Protein AF-A0A844FQU8-F1 (afdb_monomer)

Mean predicted aligned error: 9.98 Å

Sequence (273 aa):
MKGNEIGAVLDTGIMAGSSTLPIDKKWVKRDQYFNSGVILMDLKQIRQDGNLLTYFIDIYNKDYKSHVKYPMIDQDILNMIFKGKVCYLDSKWNKFTNYVREVEVKILPGIYHFAGDNFINYSHFTDLDKNYLELREEVPWESSIINSSFLKMLHMEDYRIDQLQRLVHHLAKNKKKIIFYGYGSPSLQNLIKIIKPHGKDYFIQYDSENIGNEYIGLPVKGFASLKHEEKGKFIVITVAEAIGELEKINLEAGKDYFVANCLATKDQGGYVL

Secondary structure (DSSP, 8-state):
-TT-SEEEEE-HHHHHT---HHHHTTSS-GGGPEEEEEEEE-HHHHHHH--HHHHHHHHIIIIITT-TT-S-HHHHHHHHHTTT-EEEPPGGGSEEHHHHHHH-SS--SS-EE--S--S--GGG--HHHHHHHHHHHHS------S-HHHHHHHHHHHHHHHHHHHHHHHHHHS--EEEEESS--HHHHHHHHHH---TT-EEE-S-GGGTTSEETTEEEE-GGGGGGSPTTSEEEEE-GGGHHHHHTTTPPBTTTEEEHHHHS-GGGT----

pLDDT: mean 87.13, std 10.37, range [48.62, 98.19]

Structure (mmCIF, N/CA/C/O backbone):
data_AF-A0A844FQU8-F1
#
_entry.id   AF-A0A844FQU8-F1
#
loop_
_atom_site.group_PDB
_atom_site.id
_atom_site.type_symbol
_atom_site.label_atom_id
_atom_site.label_alt_id
_atom_site.label_comp_id
_atom_site.label_asym_id
_atom_site.label_entity_id
_atom_site.label_seq_id
_atom_site.pdbx_PDB_ins_code
_atom_site.Cartn_x
_atom_site.Cartn_y
_atom_site.Cartn_z
_atom_site.occupancy
_atom_site.B_iso_or_equiv
_atom_site.auth_seq_id
_atom_site.auth_comp_id
_atom_site.auth_asym_id
_atom_site.auth_atom_id
_atom_site.pdbx_PDB_model_num
ATOM 1 N N . MET A 1 1 ? -24.053 0.433 23.443 1.00 66.12 1 MET A N 1
ATOM 2 C CA . MET A 1 1 ? -23.321 -0.814 23.143 1.00 66.12 1 MET A CA 1
ATOM 3 C C . MET A 1 1 ? -23.357 -1.708 24.383 1.00 66.12 1 MET A C 1
ATOM 5 O O . MET A 1 1 ? -22.385 -1.766 25.114 1.00 66.12 1 MET A O 1
ATOM 9 N N . LYS A 1 2 ? -24.503 -2.324 24.724 1.00 67.62 2 LYS A N 1
ATOM 10 C CA . LYS A 1 2 ? -24.614 -3.048 26.008 1.00 67.62 2 LYS A CA 1
ATOM 11 C C . LYS A 1 2 ? -23.695 -4.277 26.001 1.00 67.62 2 LYS A C 1
ATOM 13 O O . LYS A 1 2 ? -23.945 -5.196 25.232 1.00 67.62 2 LYS A O 1
ATOM 18 N N . GLY A 1 3 ? -22.673 -4.270 26.856 1.00 80.38 3 GLY A N 1
ATOM 19 C CA . GLY A 1 3 ? -21.735 -5.381 27.044 1.00 80.38 3 GLY A CA 1
ATOM 20 C C . GLY A 1 3 ? -20.476 -5.346 26.169 1.00 80.38 3 GLY A C 1
ATOM 21 O O . GLY A 1 3 ? -19.613 -6.189 26.376 1.00 80.38 3 GLY A O 1
ATOM 22 N N . ASN A 1 4 ? -20.349 -4.384 25.248 1.00 92.31 4 ASN A N 1
ATOM 23 C CA . ASN A 1 4 ? -19.171 -4.216 24.391 1.00 92.31 4 ASN A CA 1
ATOM 24 C C . ASN A 1 4 ? -18.419 -2.939 24.772 1.00 92.31 4 ASN A C 1
ATOM 26 O O . ASN A 1 4 ? -19.043 -1.901 24.984 1.00 92.31 4 ASN A O 1
ATOM 30 N N . GLU A 1 5 ? -17.090 -3.007 24.783 1.00 95.62 5 GLU A N 1
ATOM 31 C CA . GLU A 1 5 ? -16.217 -1.880 25.135 1.00 95.62 5 GLU A CA 1
ATOM 32 C C . GLU A 1 5 ? -15.991 -0.923 23.965 1.00 95.62 5 GLU A C 1
ATOM 34 O O . GLU A 1 5 ? -15.790 0.275 24.172 1.00 95.62 5 GLU A O 1
ATOM 39 N N . ILE A 1 6 ? -16.059 -1.435 22.734 1.00 97.81 6 ILE A N 1
ATOM 40 C CA . ILE A 1 6 ? -15.904 -0.629 21.526 1.00 97.81 6 ILE A CA 1
ATOM 41 C C . ILE A 1 6 ? -16.959 -0.965 20.472 1.00 97.81 6 ILE A C 1
ATOM 43 O O . ILE A 1 6 ? -17.489 -2.075 20.421 1.00 97.81 6 ILE A O 1
ATOM 47 N N . GLY A 1 7 ? -17.239 -0.002 19.599 1.00 98.12 7 GLY A N 1
ATOM 48 C CA . GLY A 1 7 ? -17.900 -0.194 18.319 1.00 98.12 7 GLY A CA 1
ATOM 49 C C . GLY A 1 7 ? -16.923 0.090 17.184 1.00 98.12 7 GLY A C 1
ATOM 50 O O . GLY A 1 7 ? -16.306 1.151 17.169 1.00 98.12 7 GLY A O 1
ATOM 51 N N . ALA A 1 8 ? -16.776 -0.843 16.250 1.00 98.19 8 ALA A N 1
ATOM 52 C CA . ALA A 1 8 ? -15.856 -0.715 15.122 1.00 98.19 8 ALA A CA 1
ATOM 53 C C . ALA A 1 8 ? -16.388 -1.470 13.897 1.00 98.19 8 ALA A C 1
ATOM 55 O O . ALA A 1 8 ? -17.279 -2.310 14.011 1.00 98.19 8 ALA A O 1
ATOM 56 N N . VAL A 1 9 ? -15.857 -1.169 12.718 1.00 98.00 9 VAL A N 1
ATOM 57 C CA . VAL A 1 9 ? -16.226 -1.836 11.458 1.00 98.00 9 VAL A CA 1
ATOM 58 C C . VAL A 1 9 ? -15.219 -2.946 11.157 1.00 98.00 9 VAL A C 1
ATOM 60 O O . VAL A 1 9 ? -14.032 -2.783 11.429 1.00 98.00 9 VAL A O 1
ATOM 63 N N . LEU A 1 10 ? -15.676 -4.069 10.595 1.00 97.44 10 LEU A N 1
ATOM 64 C CA . LEU A 1 10 ? -14.789 -5.140 10.122 1.00 97.44 10 LEU A CA 1
ATOM 65 C C . LEU A 1 10 ? -13.807 -4.618 9.066 1.00 97.44 10 LEU A C 1
ATOM 67 O O . LEU A 1 10 ? -14.196 -3.881 8.163 1.00 97.44 10 LEU A O 1
ATOM 71 N N . ASP A 1 11 ? -12.544 -5.028 9.148 1.00 95.69 11 ASP A N 1
ATOM 72 C CA . ASP A 1 11 ? -11.540 -4.624 8.165 1.00 95.69 11 ASP A CA 1
ATOM 73 C C . ASP A 1 11 ? -11.714 -5.431 6.870 1.00 95.69 11 ASP A C 1
ATOM 75 O O . ASP A 1 11 ? -11.435 -6.632 6.818 1.00 95.69 11 ASP A O 1
ATOM 79 N N . THR A 1 12 ? -12.200 -4.786 5.808 1.00 91.25 12 THR A N 1
ATOM 80 C CA . THR A 1 12 ? -12.489 -5.464 4.535 1.00 91.25 12 THR A CA 1
ATOM 81 C C . THR A 1 12 ? -11.234 -5.970 3.828 1.00 91.25 12 THR A C 1
ATOM 83 O O . THR A 1 12 ? -11.309 -6.997 3.154 1.00 91.25 12 THR A O 1
ATOM 86 N N . GLY A 1 13 ? -10.076 -5.328 4.015 1.00 89.69 13 GLY A N 1
ATOM 87 C CA . GLY A 1 13 ? -8.802 -5.789 3.461 1.00 89.69 13 GLY A CA 1
ATOM 88 C C . GLY A 1 13 ? -8.340 -7.086 4.126 1.00 89.69 13 GLY A C 1
ATOM 89 O O . GLY A 1 13 ? -7.988 -8.058 3.447 1.00 89.69 13 GLY A O 1
ATOM 90 N N . ILE A 1 14 ? -8.422 -7.138 5.459 1.00 93.81 14 ILE A N 1
ATOM 91 C CA . ILE A 1 14 ? -8.187 -8.368 6.221 1.00 93.81 14 ILE A CA 1
ATOM 92 C C . ILE A 1 14 ? -9.228 -9.431 5.878 1.00 93.81 14 ILE A C 1
ATOM 94 O O . ILE A 1 14 ? -8.850 -10.584 5.728 1.00 93.81 14 ILE A O 1
ATOM 98 N N . MET A 1 15 ? -10.507 -9.103 5.676 1.00 92.62 15 MET A N 1
ATOM 99 C CA . MET A 1 15 ? -11.484 -10.095 5.203 1.00 92.62 15 MET A CA 1
ATOM 100 C C . MET A 1 15 ? -11.109 -10.660 3.823 1.00 92.62 15 MET A C 1
ATOM 102 O O . MET A 1 15 ? -11.127 -11.879 3.643 1.00 92.62 15 MET A O 1
ATOM 106 N N . ALA A 1 16 ? -10.693 -9.806 2.884 1.00 89.94 16 ALA A N 1
ATOM 107 C CA . ALA A 1 16 ? -10.464 -10.164 1.484 1.00 89.94 16 ALA A CA 1
ATOM 108 C C . ALA A 1 16 ? -9.194 -10.986 1.219 1.00 89.94 16 ALA A C 1
ATOM 110 O O . ALA A 1 16 ? -9.156 -11.772 0.278 1.00 89.94 16 ALA A O 1
ATOM 111 N N . GLY A 1 17 ? -8.132 -10.833 2.009 1.00 91.06 17 GLY A N 1
ATOM 112 C CA . GLY A 1 17 ? -6.882 -11.537 1.681 1.00 91.06 17 GLY A CA 1
ATOM 113 C C . GLY A 1 17 ? -5.689 -11.191 2.551 1.00 91.06 17 GLY A C 1
ATOM 114 O O . GLY A 1 17 ? -4.829 -12.045 2.757 1.00 91.06 17 GLY A O 1
ATOM 115 N N . SER A 1 18 ? -5.675 -10.003 3.144 1.00 90.19 18 SER A N 1
ATOM 116 C CA . SER A 1 18 ? -4.467 -9.440 3.739 1.00 90.19 18 SER A CA 1
ATOM 117 C C . SER A 1 18 ? -3.999 -10.169 5.003 1.00 90.19 18 SER A C 1
ATOM 119 O O . SER A 1 18 ? -4.779 -10.480 5.906 1.00 90.19 18 SER A O 1
ATOM 121 N N . SER A 1 19 ? -2.703 -10.468 5.064 1.00 90.75 19 SER A N 1
ATOM 122 C CA . SER A 1 19 ? -2.058 -11.080 6.228 1.00 90.75 19 SER A CA 1
ATOM 123 C C . SER A 1 19 ? -1.700 -10.029 7.270 1.00 90.75 19 SER A C 1
ATOM 125 O O . SER A 1 19 ? -1.217 -8.948 6.934 1.00 90.75 19 SER A O 1
ATOM 127 N N . THR A 1 20 ? -1.851 -10.388 8.537 1.00 94.44 20 THR A N 1
ATOM 128 C CA . THR A 1 20 ? -1.311 -9.636 9.668 1.00 94.44 20 THR A CA 1
ATOM 129 C C . THR A 1 20 ? -1.007 -10.604 10.811 1.00 94.44 20 THR A C 1
ATOM 131 O O . THR A 1 20 ? -1.561 -11.706 10.846 1.00 94.44 20 THR A O 1
ATOM 134 N N . LEU A 1 21 ? -0.136 -10.232 11.748 1.00 94.62 21 LEU A N 1
ATOM 135 C CA . LEU A 1 21 ? 0.368 -11.147 12.773 1.00 94.62 21 LEU A CA 1
ATOM 136 C C . LEU A 1 21 ? -0.746 -11.838 13.585 1.00 94.62 21 LEU A C 1
ATOM 138 O O . LEU A 1 21 ? -0.652 -13.059 13.732 1.00 94.62 21 LEU A O 1
ATOM 142 N N . PRO A 1 22 ? -1.825 -11.175 14.059 1.00 95.12 22 PRO A N 1
ATOM 143 C CA . PRO A 1 22 ? -2.846 -11.844 14.861 1.00 95.12 22 PRO A CA 1
ATOM 144 C C . PRO A 1 22 ? -3.663 -12.849 14.044 1.00 95.12 22 PRO A C 1
ATOM 146 O O . PRO A 1 22 ? -4.169 -13.819 14.609 1.00 95.12 22 PRO A O 1
ATOM 149 N N . ILE A 1 23 ? -3.761 -12.653 12.725 1.00 96.06 23 ILE A N 1
ATOM 150 C CA . ILE A 1 23 ? -4.401 -13.593 11.797 1.00 96.06 23 ILE A CA 1
ATOM 151 C C . ILE A 1 23 ? -3.463 -14.766 11.501 1.00 96.06 23 ILE A C 1
ATOM 153 O O . ILE A 1 23 ? -3.862 -15.921 11.650 1.00 96.06 23 ILE A O 1
ATOM 157 N N . ASP A 1 24 ? -2.202 -14.486 11.167 1.00 94.62 24 ASP A N 1
ATOM 158 C CA . ASP A 1 24 ? -1.190 -15.499 10.844 1.00 94.62 24 ASP A CA 1
ATOM 159 C C . ASP A 1 24 ? -0.934 -16.437 12.037 1.00 94.62 24 ASP A C 1
ATOM 161 O O . ASP A 1 24 ? -0.778 -17.650 11.879 1.00 94.62 24 ASP A O 1
ATOM 165 N N . LYS A 1 25 ? -0.934 -15.883 13.256 1.00 94.69 25 LYS A N 1
ATOM 166 C CA . LYS A 1 25 ? -0.805 -16.628 14.519 1.00 94.69 25 LYS A CA 1
ATOM 167 C C . LYS A 1 25 ? -2.124 -17.215 15.024 1.00 94.69 25 LYS A C 1
ATOM 169 O O . LYS A 1 25 ? -2.118 -17.927 16.027 1.00 94.69 25 LYS A O 1
ATOM 174 N N . LYS A 1 26 ? -3.243 -16.951 14.340 1.00 95.56 26 LYS A N 1
ATOM 175 C CA . LYS A 1 26 ? -4.600 -17.393 14.709 1.00 95.56 26 LYS A CA 1
ATOM 176 C C . LYS A 1 26 ? -5.048 -16.925 16.102 1.00 95.56 26 LYS A C 1
ATOM 178 O O . LYS A 1 26 ? -5.871 -17.573 16.749 1.00 95.56 26 LYS A O 1
ATOM 183 N N . TRP A 1 27 ? -4.521 -15.799 16.576 1.00 95.25 27 TRP A N 1
ATOM 184 C CA . TRP A 1 27 ? -4.941 -15.166 17.828 1.00 95.25 27 TRP A CA 1
ATOM 185 C C . TRP A 1 27 ? -6.300 -14.486 17.688 1.00 95.25 27 TRP A C 1
ATOM 187 O O . TRP A 1 27 ? -7.100 -14.504 18.626 1.00 95.25 27 TRP A O 1
ATOM 197 N N . VAL A 1 28 ? -6.590 -13.951 16.503 1.00 96.62 28 VAL A N 1
ATOM 198 C CA . VAL A 1 28 ? -7.863 -13.325 16.137 1.00 96.62 28 VAL A CA 1
ATOM 199 C C . VAL A 1 28 ? -8.387 -14.007 14.873 1.00 96.62 28 VAL A C 1
ATOM 201 O O . VAL A 1 28 ? -7.606 -14.439 14.023 1.00 96.62 28 VAL A O 1
ATOM 204 N N . LYS A 1 29 ? -9.710 -14.163 14.759 1.00 96.69 29 LYS A N 1
ATOM 205 C CA . LYS A 1 29 ? -10.318 -14.680 13.531 1.00 96.69 29 LYS A CA 1
ATOM 206 C C . LYS A 1 29 ? -10.499 -13.552 12.527 1.00 96.69 29 LYS A C 1
ATOM 208 O O . LYS A 1 29 ? -10.773 -12.415 12.891 1.00 96.69 29 LYS A O 1
ATOM 213 N N . ARG A 1 30 ? -10.383 -13.888 11.250 1.00 96.31 30 ARG A N 1
ATOM 214 C CA . ARG A 1 30 ? -10.436 -12.922 10.154 1.00 96.31 30 ARG A CA 1
ATOM 215 C C . ARG A 1 30 ? -11.787 -12.210 10.030 1.00 96.31 30 ARG A C 1
ATOM 217 O O . ARG A 1 30 ? -11.821 -11.020 9.761 1.00 96.31 30 ARG A O 1
ATOM 224 N N . ASP A 1 31 ? -12.874 -12.919 10.307 1.00 96.12 31 ASP A N 1
ATOM 225 C CA . ASP A 1 31 ? -14.249 -12.406 10.381 1.00 96.12 31 ASP A CA 1
ATOM 226 C C . ASP A 1 31 ? -14.558 -11.647 11.688 1.00 96.12 31 ASP A C 1
ATOM 228 O O . ASP A 1 31 ? -15.696 -11.256 11.932 1.00 96.12 31 ASP A O 1
ATOM 232 N N . GLN A 1 32 ? -13.551 -11.453 12.543 1.00 97.00 32 GLN A N 1
ATOM 233 C CA . GLN A 1 32 ? -13.640 -10.721 13.808 1.00 97.00 32 GLN A CA 1
ATOM 234 C C . GLN A 1 32 ? -12.594 -9.605 13.913 1.00 97.00 32 GLN A C 1
ATOM 236 O O . GLN A 1 32 ? -12.458 -8.984 14.964 1.00 97.00 32 GLN A O 1
ATOM 241 N N . TYR A 1 33 ? -11.820 -9.380 12.853 1.00 97.88 33 TYR A N 1
ATOM 242 C CA . TYR A 1 33 ? -10.776 -8.372 12.850 1.00 97.88 33 TYR A CA 1
ATOM 243 C C . TYR A 1 33 ? -11.359 -7.040 12.362 1.00 97.88 33 TYR A C 1
ATOM 245 O O . TYR A 1 33 ? -11.882 -6.953 11.249 1.00 97.88 33 TYR A O 1
ATOM 253 N N . PHE A 1 34 ? -11.294 -6.005 13.196 1.00 97.94 34 PHE A N 1
ATOM 254 C CA . PHE A 1 34 ? -11.841 -4.680 12.911 1.00 97.94 34 PHE A CA 1
ATOM 255 C C . PHE A 1 34 ? -10.768 -3.693 12.440 1.00 97.94 34 PHE A C 1
ATOM 257 O O . PHE A 1 34 ? -9.598 -3.798 12.814 1.00 97.94 34 PHE A O 1
ATOM 264 N N . ASN A 1 35 ? -11.190 -2.701 11.657 1.00 97.19 35 ASN A N 1
ATOM 265 C CA . ASN A 1 35 ? -10.352 -1.575 11.266 1.00 97.19 35 ASN A CA 1
ATOM 266 C C . ASN A 1 35 ? -10.338 -0.503 12.368 1.00 97.19 35 ASN A C 1
ATOM 268 O O . ASN A 1 35 ? -11.402 -0.085 12.834 1.00 97.19 35 ASN A O 1
ATOM 272 N N . SER A 1 36 ? -9.158 -0.022 12.763 1.00 96.56 36 SER A N 1
ATOM 273 C CA . SER A 1 36 ? -8.999 0.948 13.859 1.00 96.56 36 SER A CA 1
ATOM 274 C C . SER A 1 36 ? -9.170 2.415 13.450 1.00 96.56 36 SER A C 1
ATOM 276 O O . SER A 1 36 ? -9.117 3.284 14.317 1.00 96.56 36 SER A O 1
ATOM 278 N N . GLY A 1 37 ? -9.414 2.718 12.170 1.00 95.44 37 GLY A N 1
ATOM 279 C CA . GLY A 1 37 ? -9.567 4.094 11.679 1.00 95.44 37 GLY A CA 1
ATOM 280 C C . GLY A 1 37 ? -10.767 4.843 12.261 1.00 95.44 37 GLY A C 1
ATOM 281 O O . GLY A 1 37 ? -10.731 6.064 12.398 1.00 95.44 37 GLY A O 1
ATOM 282 N N . VAL A 1 38 ? -11.822 4.116 12.644 1.00 97.75 38 VAL A N 1
ATOM 283 C CA . VAL A 1 38 ? -13.000 4.665 13.327 1.00 97.75 38 VAL A CA 1
ATOM 284 C C . VAL A 1 38 ? -13.409 3.718 14.448 1.00 97.75 38 VAL A C 1
ATOM 286 O O . VAL A 1 38 ? -13.831 2.589 14.196 1.00 97.75 38 VAL A O 1
ATOM 289 N N . ILE A 1 39 ? -13.313 4.195 15.690 1.00 97.88 39 ILE A N 1
ATOM 290 C CA . ILE A 1 39 ? -13.678 3.437 16.889 1.00 97.88 39 ILE A CA 1
ATOM 291 C C . ILE A 1 39 ? -14.587 4.295 17.766 1.00 97.88 39 ILE A C 1
ATOM 293 O O . ILE A 1 39 ? -14.217 5.386 18.198 1.00 97.88 39 ILE A O 1
ATOM 297 N N . LEU A 1 40 ? -15.768 3.773 18.084 1.00 97.56 40 LEU A N 1
ATOM 298 C CA . LEU A 1 40 ? -16.640 4.318 19.115 1.00 97.56 40 LEU A CA 1
ATOM 299 C C . LEU A 1 40 ? -16.298 3.653 20.452 1.00 97.56 40 LEU A C 1
ATOM 301 O O . LEU A 1 40 ? -16.470 2.449 20.593 1.00 97.56 40 LEU A O 1
ATOM 305 N N . MET A 1 41 ? -15.824 4.413 21.436 1.00 97.06 41 MET A N 1
ATOM 306 C CA . MET A 1 41 ? -15.308 3.847 22.689 1.00 97.06 41 MET A CA 1
ATOM 307 C C . MET A 1 41 ? -16.262 4.062 23.868 1.00 97.06 41 MET A C 1
ATOM 309 O O . MET A 1 41 ? -16.613 5.200 24.186 1.00 97.06 41 MET A O 1
ATOM 313 N N . ASP A 1 42 ? -16.611 2.990 24.587 1.00 96.94 42 ASP A N 1
ATOM 314 C CA . ASP A 1 42 ? -17.187 3.097 25.930 1.00 96.94 42 ASP A CA 1
ATOM 315 C C . ASP A 1 42 ? -16.060 3.267 26.953 1.00 96.94 42 ASP A C 1
ATOM 317 O O . ASP A 1 42 ? -15.580 2.330 27.592 1.00 96.94 42 ASP A O 1
ATOM 321 N N . LEU A 1 43 ? -15.620 4.514 27.115 1.00 96.38 43 LEU A N 1
ATOM 322 C CA . LEU A 1 43 ? -14.504 4.839 27.999 1.00 96.38 43 LEU A CA 1
ATOM 323 C C . LEU A 1 43 ? -14.764 4.474 29.468 1.00 96.38 43 LEU A C 1
ATOM 325 O O . LEU A 1 43 ? -13.812 4.313 30.233 1.00 96.38 43 LEU A O 1
ATOM 329 N N . LYS A 1 44 ? -16.030 4.383 29.895 1.00 95.19 44 LYS A N 1
ATOM 330 C CA . LYS A 1 44 ? -16.358 3.960 31.258 1.00 95.19 44 LYS A CA 1
ATOM 331 C C . LYS A 1 44 ? -16.070 2.473 31.409 1.00 95.19 44 LYS A C 1
ATOM 333 O O . LYS A 1 44 ? -15.389 2.111 32.364 1.00 95.19 44 LYS A O 1
ATOM 338 N N . GLN A 1 45 ? -16.548 1.651 30.478 1.00 94.44 45 GLN A N 1
ATOM 339 C CA . GLN A 1 45 ? -16.334 0.210 30.531 1.00 94.44 45 GLN A CA 1
ATOM 340 C C . GLN A 1 45 ? -14.853 -0.153 30.352 1.00 94.44 45 GLN A C 1
ATOM 342 O O . GLN A 1 45 ? -14.325 -0.923 31.147 1.00 94.44 45 GLN A O 1
ATOM 347 N N . ILE A 1 46 ? -14.151 0.500 29.419 1.00 96.06 46 ILE A N 1
ATOM 348 C CA . ILE A 1 46 ? -12.706 0.302 29.202 1.00 96.06 46 ILE A CA 1
ATOM 349 C C . ILE A 1 46 ? -11.907 0.554 30.491 1.00 96.06 46 ILE A C 1
ATOM 351 O O . ILE A 1 46 ? -11.060 -0.248 30.870 1.00 96.06 46 ILE A O 1
ATOM 355 N N . ARG A 1 47 ? -12.196 1.648 31.211 1.00 95.62 47 ARG A N 1
ATOM 356 C CA . ARG A 1 47 ? -11.510 1.964 32.479 1.00 95.62 47 ARG A CA 1
ATOM 357 C C . ARG A 1 47 ? -11.881 1.031 33.633 1.00 95.62 47 ARG A C 1
ATOM 359 O O . ARG A 1 47 ? -11.134 0.967 34.603 1.00 95.62 47 ARG A O 1
ATOM 366 N N . GLN A 1 48 ? -13.038 0.373 33.570 1.00 94.69 48 GLN A N 1
ATOM 367 C CA . GLN A 1 48 ? -13.444 -0.623 34.565 1.00 94.69 48 GLN A CA 1
ATOM 368 C C . GLN A 1 48 ? -12.742 -1.964 34.347 1.00 94.69 48 GLN A C 1
ATOM 370 O O . GLN A 1 48 ? -12.474 -2.657 35.323 1.00 94.69 48 GLN A O 1
ATOM 375 N N . ASP A 1 49 ? -12.443 -2.310 33.094 1.00 92.19 49 ASP A N 1
ATOM 376 C CA . ASP A 1 49 ? -11.734 -3.541 32.737 1.00 92.19 49 ASP A CA 1
ATOM 377 C C . ASP A 1 49 ? -10.233 -3.456 33.052 1.00 92.19 49 ASP A C 1
ATOM 379 O O . ASP A 1 49 ? -9.629 -4.444 33.458 1.00 92.19 49 ASP A O 1
ATOM 383 N N . GLY A 1 50 ? -9.643 -2.259 32.967 1.00 94.19 50 GLY A N 1
ATOM 384 C CA . GLY A 1 50 ? -8.280 -2.014 33.425 1.00 94.19 50 GLY A CA 1
ATOM 385 C C . GLY A 1 50 ? -7.623 -0.806 32.768 1.00 94.19 50 GLY A C 1
ATOM 386 O O . GLY A 1 50 ? -8.276 0.160 32.370 1.00 94.19 50 GLY A O 1
ATOM 387 N N . ASN A 1 51 ? -6.292 -0.848 32.672 1.00 96.50 51 ASN A N 1
ATOM 388 C CA . ASN A 1 51 ? -5.512 0.189 32.007 1.00 96.50 51 ASN A CA 1
ATOM 389 C C . ASN A 1 51 ? -5.154 -0.249 30.580 1.00 96.50 51 ASN A C 1
ATOM 391 O O . ASN A 1 51 ? -4.262 -1.073 30.378 1.00 96.50 51 ASN A O 1
ATOM 395 N N . LEU A 1 52 ? -5.830 0.348 29.594 1.00 96.56 52 LEU A N 1
ATOM 396 C CA . LEU A 1 52 ? -5.629 0.056 28.172 1.00 96.56 52 LEU A CA 1
ATOM 397 C C . LEU A 1 52 ? -4.167 0.218 27.725 1.00 96.56 52 LEU A C 1
ATOM 399 O O . LEU A 1 52 ? -3.670 -0.604 26.960 1.00 96.56 52 LEU A O 1
ATOM 403 N N . LEU A 1 53 ? -3.467 1.249 28.212 1.00 97.00 53 LEU A N 1
ATOM 404 C CA . LEU A 1 53 ? -2.066 1.488 27.857 1.00 97.00 53 LEU A CA 1
ATOM 405 C C . LEU A 1 53 ? -1.158 0.386 28.411 1.00 97.00 53 LEU A C 1
ATOM 407 O O . LEU A 1 53 ? -0.258 -0.068 27.709 1.00 97.00 53 LEU A O 1
ATOM 411 N N . THR A 1 54 ? -1.407 -0.070 29.640 1.00 97.81 54 THR A N 1
ATOM 412 C CA . THR A 1 54 ? -0.670 -1.194 30.230 1.00 97.81 54 THR A CA 1
ATOM 413 C C . THR A 1 54 ? -0.847 -2.457 29.391 1.00 97.81 54 THR A C 1
ATOM 415 O O . THR A 1 54 ? 0.149 -3.033 28.963 1.00 97.81 54 THR A O 1
ATOM 418 N N . TYR A 1 55 ? -2.086 -2.830 29.049 1.00 96.62 55 TYR A N 1
ATOM 419 C CA . TYR A 1 55 ? -2.344 -3.993 28.188 1.00 96.62 55 TYR A CA 1
ATOM 420 C C . TYR A 1 55 ? -1.673 -3.876 26.821 1.00 96.62 55 TYR A C 1
ATOM 422 O O . TYR A 1 55 ? -1.103 -4.847 26.322 1.00 96.62 55 TYR A O 1
ATOM 430 N N . PHE A 1 56 ? -1.700 -2.680 26.233 1.00 97.50 56 PHE A N 1
ATOM 431 C CA . PHE A 1 56 ? -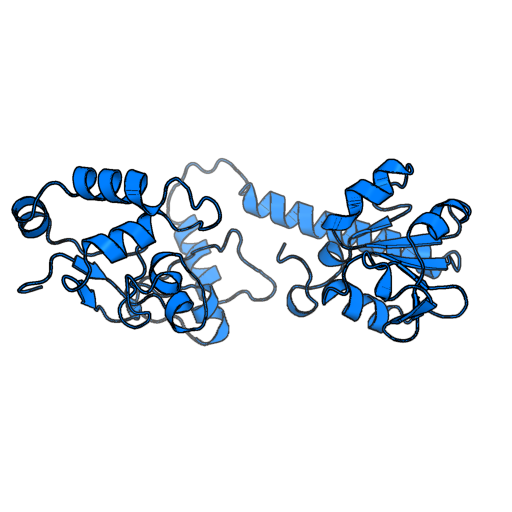1.045 -2.420 24.962 1.00 97.50 56 PHE A CA 1
ATOM 432 C C . PHE A 1 56 ? 0.468 -2.642 25.046 1.00 97.50 56 PHE A C 1
ATOM 434 O O . PHE A 1 56 ? 1.031 -3.361 24.223 1.00 97.50 56 PHE A O 1
ATOM 441 N N . ILE A 1 57 ? 1.131 -2.048 26.043 1.00 97.62 57 ILE A N 1
ATOM 442 C CA . ILE A 1 57 ? 2.584 -2.160 26.233 1.00 97.62 57 ILE A CA 1
ATOM 443 C C . ILE A 1 57 ? 2.990 -3.610 26.519 1.00 97.62 57 ILE A C 1
ATOM 445 O O . ILE A 1 57 ? 4.005 -4.074 25.993 1.00 97.62 57 ILE A O 1
ATOM 449 N N . ASP A 1 58 ? 2.201 -4.333 27.311 1.00 97.44 58 ASP A N 1
ATOM 450 C CA . ASP A 1 58 ? 2.473 -5.729 27.648 1.00 97.44 58 ASP A CA 1
ATOM 451 C C . ASP A 1 58 ? 2.420 -6.623 26.403 1.00 97.44 58 ASP A C 1
ATOM 453 O O . ASP A 1 58 ? 3.368 -7.369 26.140 1.00 97.44 58 ASP A O 1
ATOM 457 N N . ILE A 1 59 ? 1.366 -6.500 25.586 1.00 95.88 59 ILE A N 1
ATOM 458 C CA . ILE A 1 59 ? 1.250 -7.236 24.317 1.00 95.88 59 ILE A CA 1
ATOM 459 C C . ILE A 1 59 ? 2.344 -6.793 23.342 1.00 95.88 59 ILE A C 1
ATOM 461 O O . ILE A 1 59 ? 2.972 -7.635 22.698 1.00 95.88 59 ILE A O 1
ATOM 465 N N . TYR A 1 60 ? 2.635 -5.491 23.257 1.00 95.75 60 TYR A N 1
ATOM 466 C CA . TYR A 1 60 ? 3.690 -4.986 22.385 1.00 95.75 60 TYR A CA 1
ATOM 467 C C . TYR A 1 60 ? 5.040 -5.643 22.698 1.00 95.75 60 TYR A C 1
ATOM 469 O O . TYR A 1 60 ? 5.697 -6.201 21.815 1.00 95.75 60 TYR A O 1
ATOM 477 N N . ASN A 1 61 ? 5.442 -5.614 23.970 1.00 95.62 61 ASN A N 1
ATOM 478 C CA . ASN A 1 61 ? 6.726 -6.147 24.414 1.00 95.62 61 ASN A CA 1
ATOM 479 C C . ASN A 1 61 ? 6.811 -7.669 24.287 1.00 95.62 61 ASN A C 1
ATOM 481 O O . ASN A 1 61 ? 7.874 -8.182 23.936 1.00 95.62 61 ASN A O 1
ATOM 485 N N . LYS A 1 62 ? 5.717 -8.378 24.581 1.00 93.19 62 LYS A N 1
ATOM 486 C CA . LYS A 1 62 ? 5.679 -9.842 24.587 1.00 93.19 62 LYS A CA 1
ATOM 487 C C . LYS A 1 62 ? 5.564 -10.435 23.184 1.00 93.19 62 LYS A C 1
ATOM 489 O O . LYS A 1 62 ? 6.277 -11.384 22.867 1.00 93.19 62 LYS A O 1
ATOM 494 N N . ASP A 1 63 ? 4.682 -9.876 22.360 1.00 89.62 63 ASP A N 1
ATOM 495 C CA . ASP A 1 63 ? 4.196 -10.531 21.146 1.00 89.62 63 ASP A CA 1
ATOM 496 C C . ASP A 1 63 ? 4.580 -9.784 19.853 1.00 89.62 63 ASP A C 1
ATOM 498 O O . ASP A 1 63 ? 4.709 -10.423 18.809 1.00 89.62 63 ASP A O 1
ATOM 502 N N . TYR A 1 64 ? 4.832 -8.468 19.892 1.00 87.19 64 TYR A N 1
ATOM 503 C CA . TYR A 1 64 ? 5.041 -7.646 18.681 1.00 87.19 64 TYR A CA 1
ATOM 504 C C . TYR A 1 64 ? 6.463 -7.162 18.436 1.00 87.19 64 TYR A C 1
ATOM 506 O O . TYR A 1 64 ? 6.883 -7.076 17.284 1.00 87.19 64 TYR A O 1
ATOM 514 N N . LYS A 1 65 ? 7.221 -6.846 19.488 1.00 88.81 65 LYS A N 1
ATOM 515 C CA . LYS A 1 65 ? 8.523 -6.165 19.388 1.00 88.81 65 LYS A CA 1
ATOM 516 C C . LYS A 1 65 ? 9.533 -6.872 18.472 1.00 88.81 65 LYS A C 1
ATOM 518 O O . LYS A 1 65 ? 10.378 -6.217 17.869 1.00 88.81 65 LYS A O 1
ATOM 523 N N . SER A 1 66 ? 9.454 -8.197 18.352 1.00 87.69 66 SER A N 1
ATOM 524 C CA . SER A 1 66 ? 10.315 -9.015 17.485 1.00 87.69 66 SER A CA 1
ATOM 525 C C . SER A 1 66 ? 9.797 -9.182 16.047 1.00 87.69 66 SER A C 1
ATOM 527 O O . SER A 1 66 ? 10.485 -9.772 15.215 1.00 87.69 66 SER A O 1
ATOM 529 N N . HIS A 1 67 ? 8.613 -8.660 15.720 1.00 85.56 67 HIS A N 1
ATOM 530 C CA . HIS A 1 67 ? 7.913 -8.882 14.454 1.00 85.56 67 HIS A CA 1
ATOM 531 C C . HIS A 1 67 ? 7.828 -7.608 13.594 1.00 85.56 67 HIS A C 1
ATOM 533 O O . HIS A 1 67 ? 6.760 -7.233 13.117 1.00 85.56 67 HIS A O 1
ATOM 539 N N . VAL A 1 68 ? 8.978 -6.981 13.324 1.00 76.94 68 VAL A N 1
ATOM 540 C CA . VAL A 1 68 ? 9.104 -5.696 12.594 1.00 76.94 68 VAL A CA 1
ATOM 541 C C . VAL A 1 68 ? 8.530 -5.676 11.169 1.00 76.94 68 VAL A C 1
ATOM 543 O O . VAL A 1 68 ? 8.405 -4.614 10.573 1.00 76.94 68 VAL A O 1
ATOM 546 N N . LYS A 1 69 ? 8.184 -6.838 10.604 1.00 85.12 69 LYS A N 1
ATOM 547 C CA . LYS A 1 69 ? 7.613 -6.947 9.255 1.00 85.12 69 LYS A CA 1
ATOM 548 C C . LYS A 1 69 ? 6.130 -6.566 9.166 1.00 85.12 69 LYS A C 1
ATOM 550 O O . LYS A 1 69 ? 5.635 -6.403 8.056 1.00 85.12 69 LYS A O 1
ATOM 555 N N . TYR A 1 70 ? 5.412 -6.481 10.289 1.00 85.88 70 TYR A N 1
ATOM 556 C CA . TYR A 1 70 ? 3.985 -6.148 10.291 1.00 85.88 70 TYR A CA 1
ATOM 557 C C . TYR A 1 70 ? 3.783 -4.655 10.589 1.00 85.88 70 TYR A C 1
ATOM 559 O O . TYR A 1 70 ? 4.205 -4.197 11.649 1.00 85.88 70 TYR A O 1
ATOM 567 N N . PRO A 1 71 ? 3.145 -3.891 9.683 1.00 81.62 71 PRO A N 1
ATOM 568 C CA . PRO A 1 71 ? 3.097 -2.433 9.791 1.00 81.62 71 PRO A CA 1
ATOM 569 C C . PRO A 1 71 ? 1.957 -1.891 10.673 1.00 81.62 71 PRO A C 1
ATOM 571 O O . PRO A 1 71 ? 2.007 -0.731 11.062 1.00 81.62 71 PRO A O 1
ATOM 574 N N . MET A 1 72 ? 0.939 -2.698 11.001 1.00 90.31 72 MET A N 1
ATOM 575 C CA . MET A 1 72 ? -0.311 -2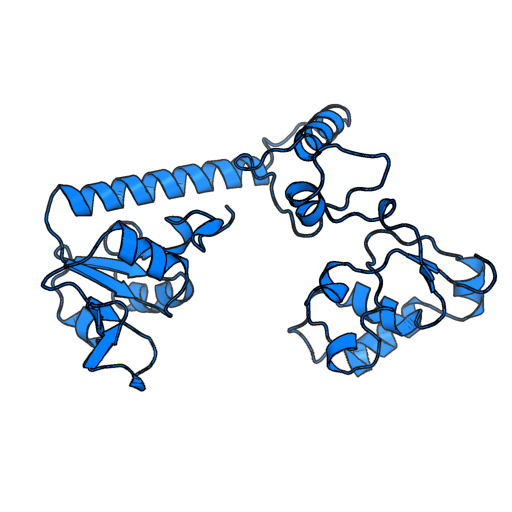.257 11.656 1.00 90.31 72 MET A CA 1
ATOM 576 C C . MET A 1 72 ? -0.338 -2.580 13.158 1.00 90.31 72 MET A C 1
ATOM 578 O O . MET A 1 72 ? -1.284 -3.182 13.665 1.00 90.31 72 MET A O 1
ATOM 582 N N . ILE A 1 73 ? 0.739 -2.229 13.862 1.00 93.44 73 ILE A N 1
ATOM 583 C CA . ILE A 1 73 ? 1.003 -2.682 15.237 1.00 93.44 73 ILE A CA 1
ATOM 584 C C . ILE A 1 73 ? -0.125 -2.292 16.198 1.00 93.44 73 ILE A C 1
ATOM 586 O O . ILE A 1 73 ? -0.586 -3.109 16.991 1.00 93.44 73 ILE A O 1
ATOM 590 N N . ASP A 1 74 ? -0.575 -1.044 16.142 1.00 95.44 74 ASP A N 1
ATOM 591 C CA . ASP A 1 74 ? -1.617 -0.527 17.019 1.00 95.44 74 ASP A CA 1
ATOM 592 C C . ASP A 1 74 ? -2.979 -1.170 16.739 1.00 95.44 74 ASP A C 1
ATOM 594 O O . ASP A 1 74 ? -3.617 -1.673 17.664 1.00 95.44 74 ASP A O 1
ATOM 598 N N . GLN A 1 75 ? -3.390 -1.236 15.470 1.00 96.75 75 GLN A N 1
ATOM 599 C CA . GLN A 1 75 ? -4.631 -1.895 15.058 1.00 96.75 75 GLN A CA 1
ATOM 600 C C . GLN A 1 75 ? -4.663 -3.360 15.496 1.00 96.75 75 GLN A C 1
ATOM 602 O O . GLN A 1 75 ? -5.671 -3.848 16.014 1.00 96.75 75 GLN A O 1
ATOM 607 N N . ASP A 1 76 ? -3.555 -4.065 15.309 1.00 97.00 76 ASP A N 1
ATOM 608 C CA . ASP A 1 76 ? -3.446 -5.461 15.676 1.00 97.00 76 ASP A CA 1
ATOM 609 C C . ASP A 1 76 ? -3.576 -5.689 17.187 1.00 97.00 76 ASP A C 1
ATOM 611 O O . ASP A 1 76 ? -4.324 -6.567 17.626 1.00 97.00 76 ASP A O 1
ATOM 615 N N . ILE A 1 77 ? -2.855 -4.900 17.988 1.00 97.56 77 ILE A N 1
ATOM 616 C CA . ILE A 1 77 ? -2.892 -5.016 19.4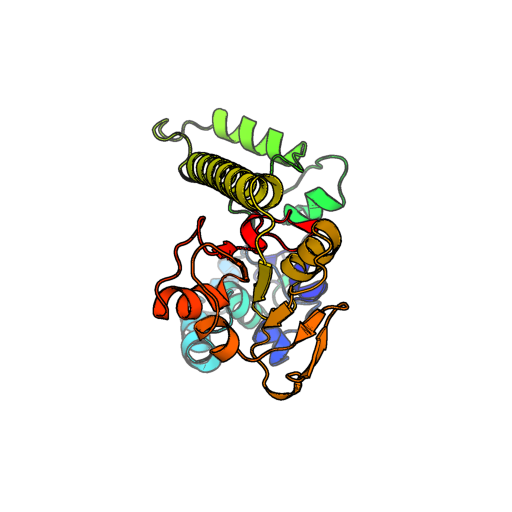46 1.00 97.56 77 ILE A CA 1
ATOM 617 C C . ILE A 1 77 ? -4.294 -4.684 19.959 1.00 97.56 77 ILE A C 1
ATOM 619 O O . ILE A 1 77 ? -4.815 -5.398 20.815 1.00 97.56 77 ILE A O 1
ATOM 623 N N . LEU A 1 78 ? -4.960 -3.670 19.400 1.00 98.00 78 LEU A N 1
ATOM 624 C CA . LEU A 1 78 ? -6.347 -3.356 19.750 1.00 98.00 78 LEU A CA 1
ATOM 625 C C . LEU A 1 78 ? -7.300 -4.517 19.416 1.00 98.00 78 LEU A C 1
ATOM 627 O O . LEU A 1 78 ? -8.178 -4.833 20.220 1.00 98.00 78 LEU A O 1
ATOM 631 N N . ASN A 1 79 ? -7.096 -5.207 18.290 1.00 98.12 79 ASN A N 1
ATOM 632 C CA . ASN A 1 79 ? -7.845 -6.418 17.937 1.00 98.12 79 ASN A CA 1
ATOM 633 C C . ASN A 1 79 ? -7.610 -7.580 18.916 1.00 98.12 79 ASN A C 1
ATOM 635 O O . ASN A 1 79 ? -8.516 -8.380 19.155 1.00 98.12 79 ASN A O 1
ATOM 639 N N . MET A 1 80 ? -6.417 -7.676 19.507 1.00 97.00 80 MET A N 1
ATOM 640 C CA . MET A 1 80 ? -6.123 -8.655 20.557 1.00 97.00 80 MET A CA 1
ATOM 641 C C . MET A 1 80 ? -6.778 -8.280 21.892 1.00 97.00 80 MET A C 1
ATOM 643 O O . MET A 1 80 ? -7.380 -9.145 22.528 1.00 97.00 80 MET A O 1
ATOM 647 N N . ILE A 1 81 ? -6.699 -7.007 22.297 1.00 97.12 81 ILE A N 1
ATOM 648 C CA . ILE A 1 81 ? -7.250 -6.503 23.568 1.00 97.12 81 ILE A CA 1
ATOM 649 C C . ILE A 1 81 ? -8.776 -6.600 23.580 1.00 97.12 81 ILE A C 1
ATOM 651 O O . ILE A 1 81 ? -9.362 -7.146 24.513 1.00 97.12 81 ILE A O 1
ATOM 655 N N . PHE A 1 82 ? -9.432 -6.110 22.528 1.00 97.38 82 PHE A N 1
ATOM 656 C CA . PHE A 1 82 ? -10.893 -6.033 22.465 1.00 97.38 82 PHE A CA 1
ATOM 657 C C . PHE A 1 82 ? -11.546 -7.285 21.880 1.00 97.38 82 PHE A C 1
ATOM 659 O O . PHE A 1 82 ? -12.733 -7.275 21.544 1.00 97.38 82 PHE A O 1
ATOM 666 N N . LYS A 1 83 ? -10.809 -8.393 21.765 1.00 95.44 83 LYS A N 1
ATOM 667 C CA . LYS A 1 83 ? -11.343 -9.650 21.244 1.00 95.44 83 LYS A CA 1
ATOM 668 C C . LYS A 1 83 ? -12.584 -10.083 22.034 1.00 95.44 83 LYS A C 1
ATOM 670 O O . LYS A 1 83 ? -12.526 -10.321 23.236 1.00 95.44 83 LYS A O 1
ATOM 675 N N . GLY A 1 84 ? -13.710 -10.225 21.333 1.00 94.44 84 GLY A N 1
ATOM 676 C CA . GLY A 1 84 ? -14.998 -10.597 21.935 1.00 94.44 84 GLY A CA 1
ATOM 677 C C . GLY A 1 84 ? -15.727 -9.458 22.659 1.00 94.44 84 GLY A C 1
ATOM 678 O O . GLY A 1 84 ? -16.769 -9.709 23.253 1.00 94.44 84 GLY A O 1
ATOM 679 N N . LYS A 1 85 ? -15.210 -8.226 22.587 1.00 96.31 85 LYS A N 1
ATOM 680 C CA . LYS A 1 85 ? -15.744 -7.019 23.241 1.00 96.31 85 LYS A CA 1
ATOM 681 C C . LYS A 1 85 ? -16.141 -5.932 22.227 1.00 96.31 85 LYS A C 1
ATOM 683 O O . LYS A 1 85 ? -16.227 -4.754 22.577 1.00 96.31 85 LYS A O 1
ATOM 688 N N . VAL A 1 86 ? -16.352 -6.320 20.965 1.00 97.38 86 VAL A N 1
ATOM 689 C CA . VAL A 1 86 ? -16.613 -5.417 19.832 1.00 97.38 86 VAL A CA 1
ATOM 690 C C . VAL A 1 86 ? -18.075 -5.481 19.402 1.00 97.38 86 VAL A C 1
ATOM 692 O O . VAL A 1 86 ? -18.615 -6.543 19.100 1.00 97.38 86 VAL A O 1
ATOM 695 N N . CYS A 1 87 ? -18.707 -4.315 19.307 1.00 97.50 87 CYS A N 1
ATOM 696 C CA . CYS A 1 87 ? -19.967 -4.115 18.611 1.00 97.50 87 CYS A CA 1
ATOM 697 C C . CYS A 1 87 ? -19.680 -3.785 17.141 1.00 97.50 87 CYS A C 1
ATOM 699 O O . CYS A 1 87 ? -19.300 -2.656 16.832 1.00 97.50 87 CYS A O 1
ATOM 701 N N . TYR A 1 88 ? -19.864 -4.738 16.228 1.00 97.31 88 TYR A N 1
ATOM 702 C CA . TYR A 1 88 ? -19.618 -4.465 14.811 1.00 97.31 88 TYR A CA 1
ATOM 703 C C . TYR A 1 88 ? -20.635 -3.468 14.250 1.00 97.31 88 TYR A C 1
ATOM 705 O O . TYR A 1 88 ? -21.847 -3.670 14.355 1.00 97.31 88 TYR A O 1
ATOM 713 N N . LEU A 1 89 ? -20.125 -2.368 13.700 1.00 97.12 89 LEU A N 1
ATOM 714 C CA . LEU A 1 89 ? -20.907 -1.289 13.108 1.00 97.12 89 LEU A CA 1
ATOM 715 C C . LEU A 1 89 ? -21.125 -1.537 11.610 1.00 97.12 89 LEU A C 1
ATOM 717 O O . LEU A 1 89 ? -20.392 -2.294 10.974 1.00 97.12 89 LEU A O 1
ATOM 721 N N . ASP A 1 90 ? -22.126 -0.861 11.047 1.00 96.56 90 ASP A N 1
ATOM 722 C CA . ASP A 1 90 ? -22.365 -0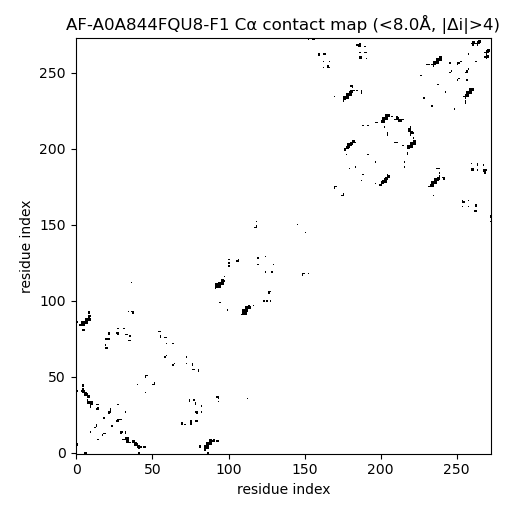.826 9.600 1.00 96.56 90 ASP A CA 1
ATOM 723 C C . ASP A 1 90 ? -21.116 -0.330 8.848 1.00 96.56 90 ASP A C 1
ATOM 725 O O . ASP A 1 90 ? -20.463 0.623 9.287 1.00 96.56 90 ASP A O 1
ATOM 729 N N . SER A 1 91 ? -20.799 -0.951 7.708 1.00 94.19 91 SER A N 1
ATOM 730 C CA . SER A 1 91 ? -19.596 -0.643 6.926 1.00 94.19 91 SER A CA 1
ATOM 731 C C . SER A 1 91 ? -19.525 0.808 6.458 1.00 94.19 91 SER A C 1
ATOM 733 O O . SER A 1 91 ? -18.429 1.331 6.262 1.00 94.19 91 SER A O 1
ATOM 735 N N . LYS A 1 92 ? -20.662 1.510 6.355 1.00 94.81 92 LYS A N 1
ATOM 736 C CA . LYS A 1 92 ? -20.692 2.937 6.008 1.00 94.81 92 LYS A CA 1
ATOM 737 C C . LYS A 1 92 ? -19.937 3.828 6.992 1.00 94.81 92 LYS A C 1
ATOM 739 O O . LYS A 1 92 ? -19.608 4.955 6.639 1.00 94.81 92 LYS A O 1
ATOM 744 N N . TRP A 1 93 ? -19.691 3.363 8.217 1.00 97.19 93 TRP A N 1
ATOM 745 C CA . TRP A 1 93 ? -18.979 4.131 9.238 1.00 97.19 93 TRP A CA 1
ATOM 746 C C . TRP A 1 93 ? -17.457 4.055 9.118 1.00 97.19 93 TRP A C 1
ATOM 748 O O . TRP A 1 93 ? -16.778 4.736 9.876 1.00 97.19 93 TRP A O 1
ATOM 758 N N . ASN A 1 94 ? -16.918 3.249 8.199 1.00 96.44 94 ASN A N 1
ATOM 759 C CA . ASN A 1 94 ? -15.485 3.180 7.925 1.00 96.44 94 ASN A CA 1
ATOM 760 C C . ASN A 1 94 ? -15.242 2.518 6.557 1.00 96.44 94 ASN A C 1
ATOM 762 O O . ASN A 1 94 ? -14.903 1.336 6.470 1.00 96.44 94 ASN A O 1
ATOM 766 N N . LYS A 1 95 ? -15.487 3.258 5.471 1.00 92.00 95 LYS A N 1
ATOM 767 C CA . LYS A 1 95 ? -15.301 2.759 4.103 1.00 92.00 95 LYS A CA 1
ATOM 768 C C . LYS A 1 95 ? -13.908 3.100 3.593 1.00 92.00 95 LYS A C 1
ATOM 770 O O . LYS A 1 95 ? -13.597 4.280 3.461 1.00 92.00 95 LYS A O 1
ATOM 775 N N . PHE A 1 96 ? -13.105 2.107 3.220 1.00 89.50 96 PHE A N 1
ATOM 776 C CA . PHE A 1 96 ? -11.853 2.397 2.524 1.00 89.50 96 PHE A CA 1
ATOM 777 C C . PHE A 1 96 ? -12.114 2.995 1.142 1.00 89.50 96 PHE A C 1
ATOM 779 O O . PHE A 1 96 ? -12.874 2.454 0.335 1.00 89.50 96 PHE A O 1
ATOM 786 N N . THR A 1 97 ? -11.466 4.115 0.859 1.00 87.62 97 THR A N 1
ATOM 787 C CA . THR A 1 97 ? -11.684 4.877 -0.374 1.00 87.62 97 THR A CA 1
ATOM 788 C C . THR A 1 97 ? -1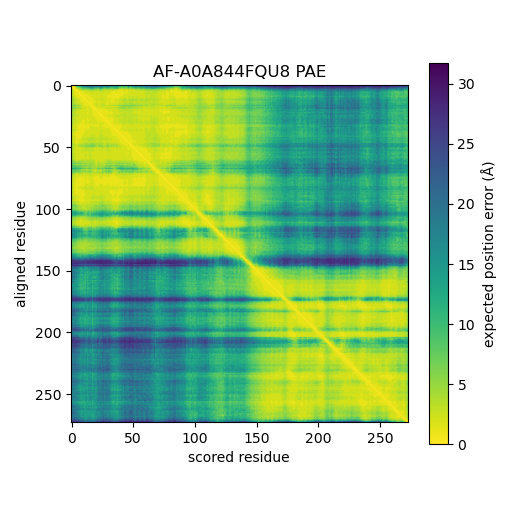1.181 4.150 -1.615 1.00 87.62 97 THR A C 1
ATOM 790 O O . THR A 1 97 ? -11.814 4.250 -2.660 1.00 87.62 97 THR A O 1
ATOM 793 N N . ASN A 1 98 ? -10.117 3.348 -1.513 1.00 81.56 98 ASN A N 1
ATOM 794 C CA . ASN A 1 98 ? -9.656 2.489 -2.609 1.00 81.56 98 ASN A CA 1
ATOM 795 C C . ASN A 1 98 ? -10.751 1.526 -3.112 1.00 81.56 98 ASN A C 1
ATOM 797 O O . ASN A 1 98 ? -10.954 1.425 -4.315 1.00 81.56 98 ASN A O 1
ATOM 801 N N . TYR A 1 99 ? -11.502 0.893 -2.208 1.00 81.06 99 TYR A N 1
ATOM 802 C CA . TYR A 1 99 ? -12.607 0.002 -2.553 1.00 81.06 99 TYR A CA 1
ATOM 803 C C . TYR A 1 99 ? -13.791 0.785 -3.124 1.00 81.06 99 TYR A C 1
ATOM 805 O O . TYR A 1 99 ? -14.338 0.419 -4.160 1.00 81.06 99 TYR A O 1
ATOM 813 N N . VAL A 1 100 ? -14.155 1.906 -2.491 1.00 84.38 100 VAL A N 1
ATOM 814 C CA . VAL A 1 100 ? -15.250 2.775 -2.956 1.00 84.38 100 VAL A CA 1
ATOM 815 C C . VAL A 1 100 ? -15.018 3.239 -4.395 1.00 84.38 100 VAL A C 1
ATOM 817 O O . VAL A 1 100 ? -15.947 3.169 -5.192 1.00 84.38 100 VAL A O 1
ATOM 820 N N . ARG A 1 101 ? -13.791 3.644 -4.753 1.00 81.75 101 ARG A N 1
ATOM 821 C CA . ARG A 1 101 ? -13.452 4.079 -6.121 1.00 81.75 101 ARG A CA 1
ATOM 822 C C . ARG A 1 101 ? -13.654 2.988 -7.178 1.00 81.75 101 ARG A C 1
ATOM 824 O O . ARG A 1 101 ? -13.908 3.314 -8.332 1.00 81.75 101 ARG A O 1
ATOM 831 N N . GLU A 1 102 ? -13.525 1.716 -6.805 1.00 77.44 102 GLU A N 1
ATOM 832 C CA . GLU A 1 102 ? -13.669 0.583 -7.728 1.00 77.44 102 GLU A CA 1
ATOM 833 C C . GLU A 1 102 ? -15.126 0.126 -7.888 1.00 77.44 102 GLU A C 1
ATOM 835 O O . GLU A 1 102 ? -15.507 -0.344 -8.960 1.00 77.44 102 GLU A O 1
ATOM 840 N N . VAL A 1 103 ? -15.942 0.245 -6.834 1.00 75.88 103 VAL A N 1
ATOM 841 C CA . VAL A 1 103 ? -17.264 -0.408 -6.775 1.00 75.88 103 VAL A CA 1
ATOM 842 C C . VAL A 1 103 ? -18.456 0.541 -6.667 1.00 75.88 103 VAL A C 1
ATOM 844 O O . VAL A 1 103 ? -19.569 0.155 -7.030 1.00 75.88 103 VAL A O 1
ATOM 847 N N . GLU A 1 104 ? -18.276 1.764 -6.165 1.00 73.94 104 GLU A N 1
ATOM 848 C CA . GLU A 1 104 ? -19.378 2.699 -5.934 1.00 73.94 104 GLU A CA 1
ATOM 849 C C . GLU A 1 104 ? -19.434 3.763 -7.032 1.00 73.94 104 GLU A C 1
ATOM 851 O O . GLU A 1 104 ? -18.522 4.560 -7.217 1.00 73.94 104 GLU A O 1
ATOM 856 N N . VAL A 1 105 ? -20.565 3.813 -7.738 1.00 71.31 105 VAL A N 1
ATOM 857 C CA . VAL A 1 105 ? -20.821 4.813 -8.792 1.00 71.31 105 VAL A CA 1
ATOM 858 C C . VAL A 1 105 ? -21.214 6.175 -8.202 1.00 71.31 105 VAL A C 1
ATOM 860 O O . VAL A 1 105 ? -21.146 7.190 -8.886 1.00 71.31 105 VAL A O 1
ATOM 863 N N . LYS A 1 106 ? -21.670 6.210 -6.942 1.00 81.56 106 LYS A N 1
ATOM 864 C CA . LYS A 1 106 ? -22.114 7.425 -6.246 1.00 81.56 106 LYS A CA 1
ATOM 865 C C . LYS A 1 106 ? -21.731 7.378 -4.775 1.00 81.56 106 LYS A C 1
ATOM 867 O O . LYS A 1 106 ? -21.882 6.342 -4.133 1.00 81.56 106 LYS A O 1
ATOM 872 N N . ILE A 1 107 ? -21.349 8.530 -4.233 1.00 84.75 107 ILE A N 1
ATOM 873 C CA . ILE A 1 107 ? -21.067 8.700 -2.807 1.00 84.75 107 ILE A CA 1
ATOM 874 C C . ILE A 1 107 ? -22.372 8.638 -2.014 1.00 84.75 107 ILE A C 1
ATOM 876 O O . ILE A 1 107 ? -23.326 9.368 -2.285 1.00 84.75 107 ILE A O 1
ATOM 880 N N . LEU A 1 108 ? -22.391 7.791 -0.992 1.00 89.06 108 LEU A N 1
ATOM 881 C CA . LEU A 1 108 ? -23.478 7.686 -0.020 1.00 89.06 108 LEU A CA 1
ATOM 882 C C . LEU A 1 108 ? -23.090 8.314 1.331 1.00 89.06 108 LEU A C 1
ATOM 884 O O . LEU A 1 108 ? -21.900 8.441 1.624 1.00 89.06 108 LEU A O 1
ATOM 888 N N . PRO A 1 109 ? -24.054 8.670 2.199 1.00 91.62 109 PRO A N 1
ATOM 889 C CA . PRO A 1 109 ? -23.746 9.134 3.550 1.00 91.62 109 PRO A CA 1
ATOM 890 C C . PRO A 1 109 ? -22.933 8.101 4.346 1.00 91.62 109 PRO A C 1
ATOM 892 O O . PRO A 1 109 ? -23.351 6.948 4.490 1.00 91.62 109 PRO A O 1
ATOM 895 N N . GLY A 1 110 ? -21.787 8.520 4.881 1.00 93.25 110 GLY A N 1
ATOM 896 C CA . GLY A 1 110 ? -20.860 7.657 5.610 1.00 93.25 110 GLY A CA 1
ATOM 897 C C . GLY A 1 110 ? -19.531 8.348 5.914 1.00 93.25 110 GLY A C 1
ATOM 898 O O . GLY A 1 110 ? -19.365 9.534 5.635 1.00 93.25 110 GLY A O 1
ATOM 899 N N . ILE A 1 111 ? -18.593 7.592 6.482 1.00 94.81 111 ILE A N 1
ATOM 900 C CA . ILE A 1 111 ? -17.216 8.022 6.737 1.00 94.81 111 ILE A CA 1
ATOM 901 C C . ILE A 1 111 ? -16.302 7.299 5.746 1.00 94.81 111 ILE A C 1
ATOM 903 O O . ILE A 1 111 ? -16.251 6.067 5.715 1.00 94.81 111 ILE A O 1
ATOM 907 N N . TYR A 1 112 ? -15.586 8.086 4.949 1.00 91.69 112 TYR A N 1
ATOM 908 C CA . TYR A 1 112 ? -14.654 7.621 3.928 1.00 91.69 112 TYR A CA 1
ATOM 909 C C . TYR A 1 112 ? -13.223 7.736 4.451 1.00 91.69 112 TYR A C 1
ATOM 911 O O . TYR A 1 112 ? -12.758 8.822 4.793 1.00 91.69 112 TYR A O 1
ATOM 919 N N . HIS A 1 113 ? -12.542 6.601 4.541 1.00 92.06 113 HIS A N 1
ATOM 920 C CA . HIS A 1 113 ? -11.229 6.458 5.145 1.00 92.06 113 HIS A CA 1
ATOM 921 C C . HIS A 1 113 ? -10.151 6.333 4.062 1.00 92.06 113 HIS A C 1
ATOM 923 O O . HIS A 1 113 ? -9.990 5.281 3.438 1.00 92.06 113 HIS A O 1
ATOM 929 N N . PHE A 1 114 ? -9.400 7.419 3.867 1.00 87.38 114 PHE A N 1
ATOM 930 C CA . PHE A 1 114 ? -8.246 7.503 2.967 1.00 87.38 114 PHE A CA 1
ATOM 931 C C . PHE A 1 114 ? -7.009 6.824 3.586 1.00 87.38 114 PHE A C 1
ATOM 933 O O . PHE A 1 114 ? -6.036 7.478 3.955 1.00 87.38 114 PHE A O 1
ATOM 940 N N . ALA A 1 115 ? -7.061 5.499 3.751 1.00 84.00 115 ALA A N 1
ATOM 941 C CA . ALA A 1 115 ? -5.979 4.703 4.334 1.00 84.00 115 ALA A CA 1
ATOM 942 C C . ALA A 1 115 ? -4.988 4.236 3.256 1.00 84.00 115 ALA A C 1
ATOM 944 O O . ALA A 1 115 ? -5.343 3.458 2.374 1.00 84.00 115 ALA A O 1
ATOM 945 N N . GLY A 1 116 ? -3.737 4.696 3.332 1.00 74.56 116 GLY A N 1
ATOM 946 C CA . GLY A 1 116 ? -2.692 4.350 2.357 1.00 74.56 116 GLY A CA 1
ATOM 947 C C . GLY A 1 116 ? -2.769 5.119 1.029 1.00 74.56 116 GLY A C 1
ATOM 948 O O . GLY A 1 116 ? -1.871 4.980 0.198 1.00 74.56 116 GLY A O 1
ATOM 949 N N . ASP A 1 117 ? -3.785 5.968 0.848 1.00 69.50 117 ASP A N 1
ATOM 950 C CA . ASP A 1 117 ? -3.886 6.906 -0.270 1.00 69.50 117 ASP A CA 1
ATOM 951 C C . ASP A 1 117 ? -3.015 8.136 0.008 1.00 69.50 117 ASP A C 1
ATOM 953 O O . ASP A 1 117 ? -3.448 9.114 0.615 1.00 69.50 117 ASP A O 1
ATOM 957 N N . ASN A 1 118 ? -1.762 8.096 -0.438 1.00 62.91 118 ASN A N 1
ATOM 958 C CA . ASN A 1 118 ? -0.836 9.216 -0.245 1.00 62.91 118 ASN A CA 1
ATOM 959 C C . ASN A 1 118 ? -1.071 10.380 -1.229 1.00 62.91 118 ASN A C 1
ATOM 961 O O . ASN A 1 118 ? -0.465 11.441 -1.080 1.00 62.91 118 ASN A O 1
ATOM 965 N N . PHE A 1 119 ? -1.906 10.184 -2.251 1.00 63.84 119 PHE A N 1
ATOM 966 C CA . PHE A 1 119 ? -2.206 11.167 -3.291 1.00 63.84 119 PHE A CA 1
ATOM 967 C C . PHE A 1 119 ? -3.544 10.849 -3.975 1.00 63.84 119 PHE A C 1
ATOM 969 O O . PHE A 1 119 ? -4.031 9.718 -3.941 1.00 63.84 119 PHE A O 1
ATOM 976 N N . ILE A 1 120 ? -4.137 11.865 -4.605 1.00 70.12 120 ILE A N 1
ATOM 977 C CA . ILE A 1 120 ? -5.342 11.711 -5.424 1.00 70.12 120 ILE A CA 1
ATOM 978 C C . ILE A 1 120 ? -4.912 11.246 -6.810 1.00 70.12 120 ILE A C 1
ATOM 980 O O . ILE A 1 120 ? -4.184 11.951 -7.506 1.00 70.12 120 ILE A O 1
ATOM 984 N N . ASN A 1 121 ? -5.370 10.066 -7.220 1.00 64.44 121 ASN A N 1
ATOM 985 C CA . ASN A 1 121 ? -5.111 9.562 -8.560 1.00 64.44 121 ASN A CA 1
ATOM 986 C C . ASN A 1 121 ? -6.066 10.224 -9.564 1.00 64.44 121 ASN A C 1
ATOM 988 O O . ASN A 1 121 ? -7.219 9.818 -9.698 1.00 64.44 121 ASN A O 1
ATOM 992 N N . TYR A 1 122 ? -5.572 11.210 -10.311 1.00 66.69 122 TYR A N 1
ATOM 993 C CA . TYR A 1 122 ? -6.373 11.916 -11.313 1.00 66.69 122 TYR A CA 1
ATOM 994 C C . TYR A 1 122 ? -6.734 11.065 -12.541 1.00 66.69 122 TYR A C 1
ATOM 996 O O . TYR A 1 122 ? -7.693 11.390 -13.236 1.00 66.69 122 TYR A O 1
ATOM 1004 N N . SER A 1 123 ? -6.023 9.963 -12.812 1.00 59.03 123 SER A N 1
ATOM 1005 C CA . SER A 1 123 ? -6.400 9.032 -13.891 1.00 59.03 123 SER A CA 1
ATOM 1006 C C . SER A 1 123 ? -7.674 8.246 -13.572 1.00 59.03 123 SER A C 1
ATOM 1008 O O . SER A 1 123 ? -8.363 7.802 -14.486 1.00 59.03 123 SER A O 1
ATOM 1010 N N . HIS A 1 124 ? -8.009 8.111 -12.287 1.00 66.38 124 HIS A N 1
ATOM 1011 C CA . HIS A 1 124 ? -9.252 7.507 -11.804 1.00 66.38 124 HIS A CA 1
ATOM 1012 C C . HIS A 1 124 ? -9.958 8.460 -10.838 1.00 66.38 124 HIS A C 1
ATOM 1014 O O . HIS A 1 124 ? -10.353 8.069 -9.742 1.00 66.38 124 HIS A O 1
ATOM 1020 N N . PHE A 1 125 ? -10.063 9.727 -11.243 1.00 75.31 125 PHE A N 1
ATOM 1021 C CA . PHE A 1 125 ? -10.697 10.767 -10.446 1.00 75.31 125 PHE A CA 1
ATOM 1022 C C . PHE A 1 125 ? -12.192 10.484 -10.289 1.00 75.31 125 PHE A C 1
ATOM 1024 O O . PHE A 1 125 ? -12.918 10.363 -11.278 1.00 75.31 125 PHE A O 1
ATOM 1031 N N . THR A 1 126 ? -12.650 10.386 -9.046 1.00 81.12 126 THR A N 1
ATOM 1032 C CA . THR A 1 126 ? -14.051 10.108 -8.718 1.00 81.12 126 THR A CA 1
ATOM 1033 C C . THR A 1 126 ? -14.716 11.304 -8.043 1.00 81.12 126 THR A C 1
ATOM 1035 O O . THR A 1 126 ? -14.045 12.217 -7.559 1.00 81.12 126 THR A O 1
ATOM 1038 N N . ASP A 1 127 ? -16.049 11.278 -7.936 1.00 84.00 127 ASP A N 1
ATOM 1039 C CA . ASP A 1 127 ? -16.791 12.275 -7.153 1.00 84.00 127 ASP A CA 1
ATOM 1040 C C . ASP A 1 127 ? -16.266 12.363 -5.709 1.00 84.00 127 ASP A C 1
ATOM 1042 O O . ASP A 1 127 ? -16.308 13.426 -5.092 1.00 84.00 127 ASP A O 1
ATOM 1046 N N . LEU A 1 128 ? -15.771 11.251 -5.145 1.00 86.19 128 LEU A N 1
ATOM 1047 C CA . LEU A 1 128 ? -15.219 11.213 -3.790 1.00 86.19 128 LEU A CA 1
ATOM 1048 C C . LEU A 1 128 ? -13.976 12.102 -3.674 1.00 86.19 128 LEU A C 1
ATOM 1050 O O . LEU A 1 128 ? -13.833 12.841 -2.699 1.00 86.19 128 LEU A O 1
ATOM 1054 N N . ASP A 1 129 ? -13.099 12.038 -4.674 1.00 81.88 129 ASP A N 1
ATOM 1055 C CA . ASP A 1 129 ? -11.889 12.853 -4.738 1.00 81.88 129 ASP A CA 1
ATOM 1056 C C . ASP A 1 129 ? -12.240 14.333 -4.914 1.00 81.88 129 ASP A C 1
ATOM 1058 O O . ASP A 1 129 ? -11.647 15.193 -4.261 1.00 81.88 129 ASP A O 1
ATOM 1062 N N . LYS A 1 130 ? -13.260 14.624 -5.732 1.00 82.06 130 LYS A N 1
ATOM 1063 C CA . LYS A 1 130 ? -13.810 15.973 -5.890 1.00 82.06 130 LYS A CA 1
ATOM 1064 C C . LYS A 1 130 ? -14.328 16.534 -4.566 1.00 82.06 130 LYS A C 1
ATOM 1066 O O . LYS A 1 130 ? -13.876 17.596 -4.155 1.00 82.06 130 LYS A O 1
ATOM 1071 N N . ASN A 1 131 ? -15.199 15.803 -3.869 1.00 84.94 131 ASN A N 1
ATOM 1072 C CA . ASN A 1 131 ? -15.748 16.238 -2.583 1.00 84.94 131 ASN A CA 1
ATOM 1073 C C . ASN A 1 131 ? -14.654 16.449 -1.531 1.00 84.94 131 ASN A C 1
ATOM 1075 O O . ASN A 1 131 ? -14.722 17.393 -0.750 1.00 84.94 131 ASN A O 1
ATOM 1079 N N . TYR A 1 132 ? -13.640 15.578 -1.495 1.00 83.62 132 TYR A N 1
ATOM 1080 C CA . TYR A 1 132 ? -12.504 15.749 -0.591 1.00 83.62 132 TYR A CA 1
ATOM 1081 C C . TYR A 1 132 ? -11.732 17.044 -0.884 1.00 83.62 132 TYR A C 1
ATOM 1083 O O . TYR A 1 132 ? -11.368 17.761 0.048 1.00 83.62 132 TYR A O 1
ATOM 1091 N N . LEU A 1 133 ? -11.495 17.359 -2.162 1.00 79.19 133 LEU A N 1
ATOM 1092 C CA . LEU A 1 133 ? -10.821 18.592 -2.572 1.00 79.19 133 LEU A CA 1
ATOM 1093 C C . LEU A 1 133 ? -11.650 19.844 -2.265 1.00 79.19 133 LEU A C 1
ATOM 1095 O O . LEU A 1 133 ? -11.096 20.787 -1.714 1.00 79.19 133 LEU A O 1
ATOM 1099 N N . GLU A 1 134 ? -12.954 19.833 -2.545 1.00 83.00 134 GLU A N 1
ATOM 1100 C CA . GLU A 1 134 ? -13.859 20.951 -2.234 1.00 83.00 134 GLU A CA 1
ATOM 1101 C C . GLU A 1 134 ? -13.907 21.219 -0.720 1.00 83.00 134 GLU A C 1
ATOM 1103 O O . GLU A 1 134 ? -13.641 22.334 -0.277 1.00 83.00 134 GLU A O 1
ATOM 1108 N N . LEU A 1 135 ? -14.115 20.179 0.101 1.00 82.50 135 LEU A N 1
ATOM 1109 C CA . LEU A 1 135 ? -14.079 20.304 1.566 1.00 82.50 135 LEU A CA 1
ATOM 1110 C C . LEU A 1 135 ? -12.728 20.821 2.070 1.00 82.50 135 LEU A C 1
ATOM 1112 O O . LEU A 1 135 ? -12.661 21.568 3.043 1.00 82.50 135 LEU A O 1
ATOM 1116 N N . ARG A 1 136 ? -11.631 20.415 1.428 1.00 75.62 136 ARG A N 1
ATOM 1117 C CA . ARG A 1 136 ? -10.294 20.887 1.784 1.00 75.62 136 ARG A CA 1
ATOM 1118 C C . ARG A 1 136 ? -10.120 22.382 1.512 1.00 75.62 136 ARG A C 1
ATOM 1120 O O . ARG A 1 136 ? -9.409 23.024 2.279 1.00 75.62 136 ARG A O 1
ATOM 1127 N N . GLU A 1 137 ? -10.722 22.918 0.453 1.00 73.00 137 GLU A N 1
ATOM 1128 C CA . GLU A 1 137 ? -10.699 24.356 0.146 1.00 73.00 137 GLU A CA 1
ATOM 1129 C C . GLU A 1 137 ? -11.540 25.174 1.136 1.00 73.00 137 GLU A C 1
ATOM 1131 O O . GLU A 1 137 ? -11.179 26.303 1.466 1.00 73.00 137 GLU A O 1
ATOM 1136 N N . GLU A 1 138 ? -12.627 24.596 1.651 1.00 77.12 138 GLU A N 1
ATOM 1137 C CA . GLU A 1 138 ? -13.507 25.241 2.632 1.00 77.12 138 GLU A CA 1
ATOM 1138 C C . GLU A 1 138 ? -12.897 25.337 4.038 1.00 77.12 138 GLU A C 1
ATOM 1140 O O . GLU A 1 138 ? -13.266 26.223 4.816 1.00 77.12 138 GLU A O 1
ATOM 1145 N N . VAL A 1 139 ? -11.968 24.441 4.392 1.00 73.81 139 VAL A N 1
ATOM 1146 C CA . VAL A 1 139 ? -11.312 24.461 5.704 1.00 73.81 139 VAL A CA 1
ATOM 1147 C C . VAL A 1 139 ? -10.042 25.318 5.627 1.00 73.81 139 VAL A C 1
ATOM 1149 O O . VAL A 1 139 ? -9.104 24.942 4.922 1.00 73.81 139 VAL A O 1
ATOM 1152 N N . PRO A 1 140 ? -9.952 26.437 6.376 1.00 68.75 140 PRO A N 1
ATOM 1153 C CA . PRO A 1 140 ? -8.793 27.324 6.363 1.00 68.75 140 PRO A CA 1
ATOM 1154 C C . PRO A 1 140 ? -7.618 26.693 7.123 1.00 68.75 140 PRO A C 1
ATOM 1156 O O . PRO A 1 140 ? -7.278 27.081 8.240 1.00 68.75 140 PRO A O 1
ATOM 1159 N N . TRP A 1 141 ? -6.985 25.697 6.516 1.00 64.31 141 TRP A N 1
ATOM 1160 C CA . TRP A 1 141 ? -5.611 25.331 6.829 1.00 64.31 141 TRP A CA 1
ATOM 1161 C C . TRP A 1 141 ? -4.721 26.430 6.249 1.00 64.31 141 TRP A C 1
ATOM 1163 O O . TRP A 1 141 ? -4.947 26.847 5.113 1.00 64.31 141 TRP A O 1
ATOM 1173 N N . GLU A 1 142 ? -3.756 26.937 7.022 1.00 56.06 142 GLU A N 1
ATOM 1174 C CA . GLU A 1 142 ? -2.833 27.990 6.581 1.00 56.06 142 GLU A CA 1
ATOM 1175 C C . GLU A 1 142 ? -2.361 27.704 5.146 1.00 56.06 142 GLU A C 1
ATOM 1177 O O . GLU A 1 142 ? -1.828 26.635 4.842 1.00 56.06 142 GLU A O 1
ATOM 1182 N N . SER A 1 143 ? -2.660 28.638 4.248 1.00 55.19 143 SER A N 1
ATOM 1183 C CA . SER A 1 143 ? -2.659 28.513 2.789 1.00 55.19 143 SER A CA 1
ATOM 1184 C C . SER A 1 143 ? -1.262 28.370 2.164 1.00 55.19 143 SER A C 1
ATOM 1186 O O . SER A 1 143 ? -0.988 28.974 1.129 1.00 55.19 143 SER A O 1
ATOM 1188 N N . SER A 1 144 ? -0.316 27.680 2.801 1.00 52.12 144 SER A N 1
ATOM 1189 C CA . SER A 1 144 ? 1.100 28.006 2.596 1.00 52.12 144 SER A CA 1
ATOM 1190 C C . SER A 1 144 ? 1.867 27.148 1.596 1.00 52.12 144 SER A C 1
ATOM 1192 O O . SER A 1 144 ? 2.983 27.515 1.245 1.00 52.12 144 SER A O 1
ATOM 1194 N N . ILE A 1 145 ? 1.346 26.035 1.083 1.00 48.62 145 ILE A N 1
ATOM 1195 C CA . ILE A 1 145 ? 2.153 25.163 0.220 1.00 48.62 145 ILE A CA 1
ATOM 1196 C C . ILE A 1 145 ? 1.246 24.592 -0.862 1.00 48.62 145 ILE A C 1
ATOM 1198 O O . ILE A 1 145 ? 0.306 23.861 -0.555 1.00 48.62 145 ILE A O 1
ATOM 1202 N N . ILE A 1 146 ? 1.529 24.884 -2.135 1.00 55.88 146 ILE A N 1
ATOM 1203 C CA . ILE A 1 146 ? 1.151 23.996 -3.242 1.00 55.88 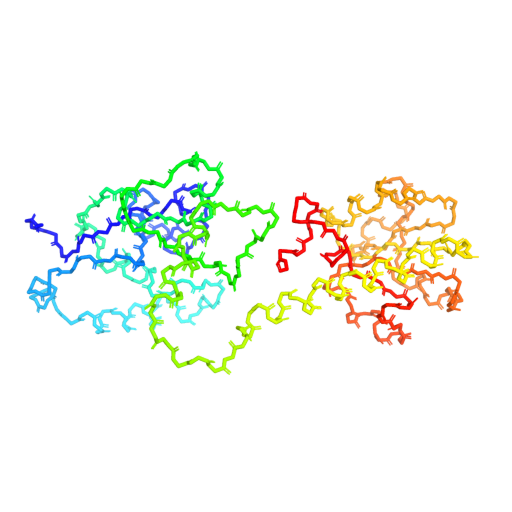146 ILE A CA 1
ATOM 1204 C C . ILE A 1 146 ? 1.518 22.590 -2.766 1.00 55.88 146 ILE A C 1
ATOM 1206 O O . ILE A 1 146 ? 2.703 22.311 -2.620 1.00 55.88 146 ILE A O 1
ATOM 1210 N N . ASN A 1 147 ? 0.510 21.795 -2.386 1.00 66.62 147 ASN A N 1
ATOM 1211 C CA . ASN A 1 147 ? 0.641 20.619 -1.520 1.00 66.62 147 ASN A CA 1
ATOM 1212 C C . ASN A 1 147 ? 1.915 19.851 -1.881 1.00 66.62 147 ASN A C 1
ATOM 1214 O O . ASN A 1 147 ? 2.070 19.488 -3.042 1.00 66.62 147 ASN A O 1
ATOM 1218 N N . SER A 1 148 ? 2.832 19.621 -0.939 1.00 66.31 148 SER A N 1
ATOM 1219 C CA . SER A 1 148 ? 4.080 18.900 -1.229 1.00 66.31 148 SER A CA 1
ATOM 1220 C C . SER A 1 148 ? 3.807 17.558 -1.913 1.00 66.31 148 SER A C 1
ATOM 1222 O O . SER A 1 148 ? 4.588 17.138 -2.757 1.00 66.31 148 SER A O 1
ATOM 1224 N N . SER A 1 149 ? 2.654 16.944 -1.636 1.00 64.69 149 SER A N 1
ATOM 1225 C CA . SER A 1 149 ? 2.155 15.745 -2.317 1.00 64.69 149 SER A CA 1
ATOM 1226 C C . SER A 1 149 ? 1.709 16.014 -3.761 1.00 64.69 149 SER A C 1
ATOM 1228 O O . SER A 1 149 ? 2.005 15.218 -4.642 1.00 64.69 149 SER A O 1
ATOM 1230 N N . PHE A 1 150 ? 1.053 17.148 -4.035 1.00 70.38 150 PHE A N 1
ATOM 1231 C CA . PHE A 1 150 ? 0.690 17.574 -5.395 1.00 70.38 150 PHE A CA 1
ATOM 1232 C C . PHE A 1 150 ? 1.920 17.974 -6.217 1.00 70.38 150 PHE A C 1
ATOM 1234 O O . PHE A 1 150 ? 2.046 17.550 -7.359 1.00 70.38 150 PHE A O 1
ATOM 1241 N N . LEU A 1 151 ? 2.861 18.728 -5.636 1.00 72.81 151 LEU A N 1
ATOM 1242 C CA . LEU A 1 151 ? 4.147 19.020 -6.275 1.00 72.81 151 LEU A CA 1
ATOM 1243 C C . LEU A 1 151 ? 4.928 17.737 -6.535 1.00 72.81 151 LEU A C 1
ATOM 1245 O O . LEU A 1 151 ? 5.436 17.549 -7.632 1.00 72.81 151 LEU A O 1
ATOM 1249 N N . LYS A 1 152 ? 4.996 16.829 -5.556 1.00 72.88 152 LYS A N 1
ATOM 1250 C CA . LYS A 1 152 ? 5.643 15.526 -5.720 1.00 72.88 152 LYS A CA 1
ATOM 1251 C C . LYS A 1 152 ? 5.008 14.733 -6.863 1.00 72.88 152 LYS A C 1
ATOM 1253 O O . LYS A 1 152 ? 5.748 14.218 -7.688 1.00 72.88 152 LYS A O 1
ATOM 1258 N N . MET A 1 153 ? 3.680 14.701 -6.953 1.00 72.12 153 MET A N 1
ATOM 1259 C CA . MET A 1 153 ? 2.959 14.073 -8.063 1.00 72.12 153 MET A CA 1
ATOM 1260 C C . MET A 1 153 ? 3.309 14.725 -9.410 1.00 72.12 153 MET A C 1
ATOM 1262 O O . MET A 1 153 ? 3.692 14.017 -10.336 1.00 72.12 153 MET A O 1
ATOM 1266 N N . LEU A 1 154 ? 3.254 16.060 -9.520 1.00 76.00 154 LEU A N 1
ATOM 1267 C CA . LEU A 1 154 ? 3.645 16.772 -10.746 1.00 76.00 154 LEU A CA 1
ATOM 1268 C C . LEU A 1 154 ? 5.092 16.459 -11.144 1.00 76.00 154 LEU A C 1
ATOM 1270 O O . LEU A 1 154 ? 5.348 16.097 -12.286 1.00 76.00 154 LEU A O 1
ATOM 1274 N N . HIS A 1 155 ? 6.025 16.507 -10.192 1.00 79.25 155 HIS A N 1
ATOM 1275 C CA . HIS A 1 155 ? 7.423 16.154 -10.427 1.00 79.25 155 HIS A CA 1
ATOM 1276 C C . HIS A 1 155 ? 7.602 14.689 -10.843 1.00 79.25 155 HIS A C 1
ATOM 1278 O O . HIS A 1 155 ? 8.502 14.382 -11.624 1.00 79.25 155 HIS A O 1
ATOM 1284 N N . MET A 1 156 ? 6.773 13.777 -10.333 1.00 76.19 156 MET A N 1
ATOM 1285 C CA . MET A 1 156 ? 6.818 12.361 -10.694 1.00 76.19 156 MET A CA 1
ATOM 1286 C C . MET A 1 156 ? 6.272 12.116 -12.106 1.00 76.19 156 MET A C 1
ATOM 1288 O O . MET A 1 156 ? 6.866 11.325 -12.842 1.00 76.19 156 MET A O 1
ATOM 1292 N N . GLU A 1 157 ? 5.221 12.824 -12.527 1.00 78.75 157 GLU A N 1
ATOM 1293 C CA . GLU A 1 157 ? 4.744 12.781 -13.916 1.00 78.75 157 GLU A CA 1
ATOM 1294 C C . GLU A 1 157 ? 5.731 13.448 -14.882 1.00 78.75 157 GLU A C 1
ATOM 1296 O O . GLU A 1 157 ? 6.051 12.864 -15.917 1.00 78.75 157 GLU A O 1
ATOM 1301 N N . ASP A 1 158 ? 6.307 14.598 -14.520 1.00 84.00 158 ASP A N 1
ATOM 1302 C CA . ASP A 1 158 ? 7.378 15.240 -15.293 1.00 84.00 158 ASP A CA 1
ATOM 1303 C C . ASP A 1 158 ? 8.575 14.296 -15.461 1.00 84.00 158 ASP A C 1
ATOM 1305 O O . ASP A 1 158 ? 9.107 14.140 -16.563 1.00 84.00 158 ASP A O 1
ATOM 1309 N N . TYR A 1 159 ? 8.968 13.603 -14.386 1.00 86.25 159 TYR A N 1
ATOM 1310 C CA . TYR A 1 159 ? 10.023 12.596 -14.430 1.00 86.25 159 TYR A CA 1
ATOM 1311 C C . TYR A 1 159 ? 9.656 11.437 -15.363 1.00 86.25 159 TYR A C 1
ATOM 1313 O O . TYR A 1 159 ? 10.461 11.062 -16.213 1.00 86.25 159 TYR A O 1
ATOM 1321 N N . ARG A 1 160 ? 8.441 10.879 -15.262 1.00 87.56 160 ARG A N 1
ATOM 1322 C CA . ARG A 1 160 ? 7.980 9.810 -16.164 1.00 87.56 160 ARG A CA 1
ATOM 1323 C C . ARG A 1 160 ? 8.021 10.261 -17.625 1.00 87.56 160 ARG A C 1
ATOM 1325 O O . ARG A 1 160 ? 8.514 9.511 -18.470 1.00 87.56 160 ARG A O 1
ATOM 1332 N N . ILE A 1 161 ? 7.528 11.463 -17.923 1.00 89.00 161 ILE A N 1
ATOM 1333 C CA . ILE A 1 161 ? 7.529 12.038 -19.273 1.00 89.00 161 ILE A CA 1
ATOM 1334 C C . ILE A 1 161 ? 8.965 12.186 -19.786 1.00 89.00 161 ILE A C 1
ATOM 1336 O O . ILE A 1 161 ? 9.254 11.723 -20.890 1.00 89.00 161 ILE A O 1
ATOM 1340 N N . ASP A 1 162 ? 9.877 12.750 -18.990 1.00 91.50 162 ASP A N 1
ATOM 1341 C CA . ASP A 1 162 ? 11.297 12.885 -19.343 1.00 91.50 162 ASP A CA 1
ATOM 1342 C C . ASP A 1 162 ? 11.944 11.515 -19.621 1.00 91.50 162 ASP A C 1
ATOM 1344 O O . ASP A 1 162 ? 12.603 11.329 -20.649 1.00 91.50 162 ASP A O 1
ATOM 1348 N N . GLN A 1 163 ? 11.697 10.514 -18.770 1.00 92.69 163 GLN A N 1
ATOM 1349 C CA . GLN A 1 163 ? 12.228 9.163 -18.966 1.00 92.69 163 GLN A CA 1
ATOM 1350 C C . GLN A 1 163 ? 11.679 8.499 -20.236 1.00 92.69 163 GLN A C 1
ATOM 1352 O O . GLN A 1 163 ? 12.445 7.893 -20.989 1.00 92.69 163 GLN A O 1
ATOM 1357 N N . LEU A 1 164 ? 10.380 8.640 -20.521 1.00 91.38 164 LEU A N 1
ATOM 1358 C CA . LEU A 1 164 ? 9.773 8.129 -21.752 1.00 91.38 164 LEU A CA 1
ATOM 1359 C C . LEU A 1 164 ? 10.337 8.834 -22.991 1.00 91.38 164 LEU A C 1
ATOM 1361 O O . LEU A 1 164 ? 10.675 8.163 -23.966 1.00 91.38 164 LEU A O 1
ATOM 1365 N N . GLN A 1 165 ? 10.501 10.159 -22.957 1.00 91.75 165 GLN A N 1
ATOM 1366 C CA . GLN A 1 165 ? 11.092 10.924 -24.059 1.00 91.75 165 GLN A CA 1
ATOM 1367 C C . GLN A 1 165 ? 12.531 10.479 -24.352 1.00 91.75 165 GLN A C 1
ATOM 1369 O O . GLN A 1 165 ? 12.883 10.236 -25.511 1.00 91.75 165 GLN A O 1
ATOM 1374 N N . ARG A 1 166 ? 13.357 10.309 -23.312 1.00 91.81 166 ARG A N 1
ATOM 1375 C CA . ARG A 1 166 ? 14.737 9.806 -23.439 1.00 91.81 166 ARG A CA 1
ATOM 1376 C C . ARG A 1 166 ? 14.781 8.376 -23.965 1.00 91.81 166 ARG A C 1
ATOM 1378 O O . ARG A 1 166 ? 15.588 8.073 -24.847 1.00 91.81 166 ARG A O 1
ATOM 1385 N N . LEU A 1 167 ? 13.898 7.506 -23.476 1.00 91.38 167 LEU A N 1
ATOM 1386 C CA . LEU A 1 167 ? 13.797 6.135 -23.962 1.00 91.38 167 LEU A CA 1
ATOM 1387 C C . LEU A 1 167 ? 13.414 6.109 -25.445 1.00 91.38 167 LEU A C 1
ATOM 1389 O O . LEU A 1 167 ? 14.116 5.490 -26.242 1.00 91.38 167 LEU A O 1
ATOM 1393 N N . VAL A 1 168 ? 12.360 6.826 -25.843 1.00 89.88 168 VAL A N 1
ATOM 1394 C CA . VAL A 1 168 ? 11.925 6.923 -27.246 1.00 89.88 168 VAL A CA 1
ATOM 1395 C C . VAL A 1 168 ? 13.047 7.471 -28.126 1.00 89.88 168 VAL A C 1
ATOM 1397 O O . VAL A 1 168 ? 13.289 6.931 -29.204 1.00 89.88 168 VAL A O 1
ATOM 1400 N N . HIS A 1 169 ? 13.796 8.474 -27.660 1.00 88.69 169 HIS A N 1
ATOM 1401 C CA . HIS A 1 169 ? 14.969 8.978 -28.372 1.00 88.69 169 HIS A CA 1
ATOM 1402 C C . HIS A 1 169 ? 16.007 7.876 -28.629 1.00 88.69 169 HIS A C 1
ATOM 1404 O O . HIS A 1 169 ? 16.529 7.760 -29.741 1.00 88.69 169 HIS A O 1
ATOM 1410 N N . HIS A 1 170 ? 16.295 7.045 -27.625 1.00 87.38 170 HIS A N 1
ATOM 1411 C CA . HIS A 1 170 ? 17.211 5.917 -27.772 1.00 87.38 170 HIS A CA 1
ATOM 1412 C C . HIS A 1 170 ? 16.672 4.804 -28.663 1.00 87.38 170 HIS A C 1
ATOM 1414 O O . HIS A 1 170 ? 17.466 4.209 -29.382 1.00 87.38 170 HIS A O 1
ATOM 1420 N N . LEU A 1 171 ? 15.366 4.541 -28.649 1.00 85.00 171 LEU A N 1
ATOM 1421 C CA . LEU A 1 171 ? 14.746 3.524 -29.498 1.00 85.00 171 LEU A CA 1
ATOM 1422 C C . LEU A 1 171 ? 14.656 3.968 -30.967 1.00 85.00 171 LEU A C 1
ATOM 1424 O O . LEU A 1 171 ? 14.823 3.146 -31.865 1.00 85.00 171 LEU A O 1
ATOM 1428 N N . ALA A 1 172 ? 14.420 5.259 -31.220 1.00 84.25 172 ALA A N 1
ATOM 1429 C CA . ALA A 1 172 ? 14.178 5.791 -32.560 1.00 84.25 172 ALA A CA 1
ATOM 1430 C C . ALA A 1 172 ? 15.454 6.221 -33.303 1.00 84.25 172 ALA A C 1
ATOM 1432 O O . ALA A 1 172 ? 15.561 6.007 -34.508 1.00 84.25 172 ALA A O 1
ATOM 1433 N N . LYS A 1 173 ? 16.421 6.851 -32.618 1.00 71.44 173 LYS A N 1
ATOM 1434 C CA . LYS A 1 173 ? 17.563 7.502 -33.288 1.00 71.44 173 LYS A CA 1
ATOM 1435 C C . LYS A 1 173 ? 18.661 6.527 -33.704 1.00 71.44 173 LYS A C 1
ATOM 1437 O O . LYS A 1 173 ? 19.269 6.709 -34.750 1.00 71.44 173 LYS A O 1
ATOM 1442 N N . ASN A 1 174 ? 18.927 5.515 -32.882 1.00 69.50 174 ASN A N 1
ATOM 1443 C CA . ASN A 1 174 ? 19.938 4.491 -33.127 1.00 69.50 174 ASN A CA 1
ATOM 1444 C C . ASN A 1 174 ? 19.384 3.166 -32.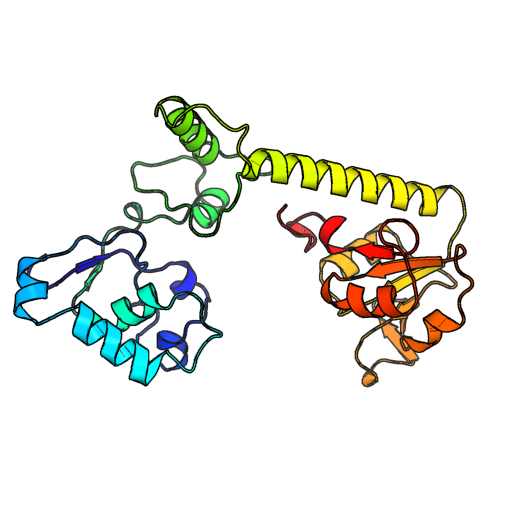626 1.00 69.50 174 ASN A C 1
ATOM 1446 O O . ASN A 1 174 ? 18.969 3.098 -31.477 1.00 69.50 174 ASN A O 1
ATOM 1450 N N . LYS A 1 175 ? 19.413 2.106 -33.437 1.00 73.50 175 LYS A N 1
ATOM 1451 C CA . LYS A 1 175 ? 18.947 0.778 -33.019 1.00 73.50 175 LYS A CA 1
ATOM 1452 C C . LYS A 1 175 ? 19.910 0.184 -31.980 1.00 73.50 175 LYS A C 1
ATOM 1454 O O . LYS A 1 175 ? 20.783 -0.616 -32.313 1.00 73.50 175 LYS A O 1
ATOM 1459 N N . LYS A 1 176 ? 19.799 0.652 -30.737 1.00 86.88 176 LYS A N 1
ATOM 1460 C CA . LYS A 1 176 ? 20.539 0.144 -29.586 1.00 86.88 176 LYS A CA 1
ATOM 1461 C C . LYS A 1 176 ? 20.015 -1.238 -29.227 1.00 86.88 176 LYS A C 1
ATOM 1463 O O . LYS A 1 176 ? 18.835 -1.529 -29.410 1.00 86.88 176 LYS A O 1
ATOM 1468 N N . LYS A 1 177 ? 20.903 -2.067 -28.689 1.00 92.25 177 LYS A N 1
ATOM 1469 C CA . LYS A 1 177 ? 20.511 -3.322 -28.052 1.00 92.25 177 LYS A CA 1
ATOM 1470 C C . LYS A 1 177 ? 19.693 -3.014 -26.797 1.00 92.25 177 LYS A C 1
ATOM 1472 O O . LYS A 1 177 ? 20.084 -2.147 -26.014 1.00 92.25 177 LYS A O 1
ATOM 1477 N N . ILE A 1 178 ? 18.594 -3.724 -26.600 1.00 94.44 178 ILE A N 1
ATOM 1478 C CA . ILE A 1 178 ? 17.729 -3.578 -25.432 1.00 94.44 178 ILE A CA 1
ATOM 1479 C C . ILE A 1 178 ? 17.957 -4.780 -24.527 1.00 94.44 178 ILE A C 1
ATOM 1481 O O . ILE A 1 178 ? 17.848 -5.932 -24.947 1.00 94.44 178 ILE A O 1
ATOM 1485 N N . ILE A 1 179 ? 18.311 -4.504 -23.279 1.00 95.62 179 ILE A N 1
ATOM 1486 C CA . ILE A 1 179 ? 18.593 -5.525 -22.278 1.00 95.62 179 ILE A CA 1
ATOM 1487 C C . ILE A 1 179 ? 17.586 -5.348 -21.154 1.00 95.62 179 ILE A C 1
ATOM 1489 O O . ILE A 1 179 ? 17.433 -4.251 -20.629 1.00 95.62 179 ILE A O 1
ATOM 1493 N N . PHE A 1 180 ? 16.899 -6.413 -20.771 1.00 95.25 180 PHE A N 1
ATOM 1494 C CA . PHE A 1 180 ? 15.971 -6.380 -19.642 1.00 95.25 180 PHE A CA 1
ATOM 1495 C C . PHE A 1 180 ? 16.654 -6.980 -18.418 1.00 95.25 180 PHE A C 1
ATOM 1497 O O . PHE A 1 180 ? 17.323 -8.000 -18.553 1.00 95.25 180 PHE A O 1
ATOM 1504 N N . TYR A 1 181 ? 16.523 -6.364 -17.243 1.00 94.56 181 TYR A N 1
ATOM 1505 C CA . TYR A 1 181 ? 17.196 -6.825 -16.026 1.00 94.56 181 TYR A CA 1
ATOM 1506 C C . TYR A 1 181 ? 16.273 -6.819 -14.807 1.00 94.56 181 TYR A C 1
ATOM 1508 O O . TYR A 1 181 ? 15.694 -5.794 -14.452 1.00 94.56 181 TYR A O 1
ATOM 1516 N N . GLY A 1 182 ? 16.152 -7.961 -14.135 1.00 90.88 182 GLY A N 1
ATOM 1517 C CA . GLY A 1 182 ? 15.450 -8.050 -12.859 1.00 90.88 182 GLY A CA 1
ATOM 1518 C C . GLY A 1 182 ? 14.721 -9.369 -12.646 1.00 90.88 182 GLY A C 1
ATOM 1519 O O . GLY A 1 182 ? 14.894 -10.336 -13.389 1.00 90.88 182 GLY A O 1
ATOM 1520 N N . TYR A 1 183 ? 13.860 -9.393 -11.627 1.00 83.81 183 TYR A N 1
ATOM 1521 C CA . TYR A 1 183 ? 12.817 -10.411 -11.532 1.00 83.81 183 TYR A CA 1
ATOM 1522 C C . TYR A 1 183 ? 11.740 -10.086 -12.569 1.00 83.81 183 TYR A C 1
ATOM 1524 O O . TYR A 1 183 ? 11.539 -8.921 -12.894 1.00 83.81 183 TYR A O 1
ATOM 1532 N N . GLY A 1 184 ? 11.062 -11.096 -13.114 1.00 82.31 184 GLY A N 1
ATOM 1533 C CA . GLY A 1 184 ? 10.055 -10.944 -14.168 1.00 82.31 184 GLY A CA 1
ATOM 1534 C C . GLY A 1 184 ? 8.776 -10.225 -13.723 1.00 82.31 184 GLY A C 1
ATOM 1535 O O . GLY A 1 184 ? 7.697 -10.804 -13.807 1.00 82.31 184 GLY A O 1
ATOM 1536 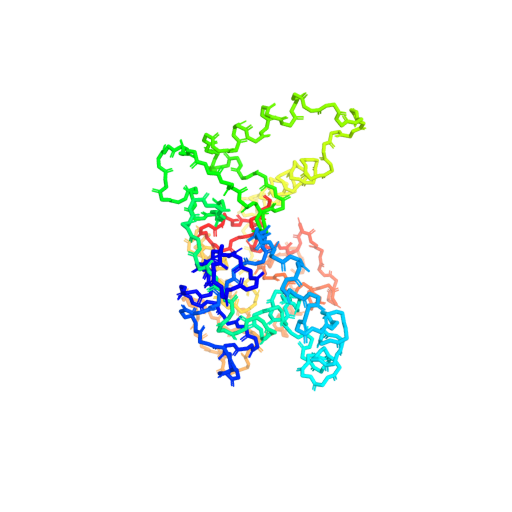N N . SER A 1 185 ? 8.884 -8.989 -13.237 1.00 87.81 185 SER A N 1
ATOM 1537 C CA . SER A 1 185 ? 7.787 -8.168 -12.736 1.00 87.81 185 SER A CA 1
ATOM 1538 C C . SER A 1 185 ? 6.756 -7.876 -13.833 1.00 87.81 185 SER A C 1
ATOM 1540 O O . SER A 1 185 ? 7.117 -7.812 -15.014 1.00 87.81 185 SER A O 1
ATOM 1542 N N . PRO A 1 186 ? 5.478 -7.634 -13.484 1.00 90.12 186 PRO A N 1
ATOM 1543 C CA . PRO A 1 186 ? 4.465 -7.277 -14.475 1.00 90.12 186 PRO A CA 1
ATOM 1544 C C . PRO A 1 186 ? 4.862 -6.071 -15.344 1.00 90.12 186 PRO A C 1
ATOM 1546 O O . PRO A 1 186 ? 4.629 -6.099 -16.552 1.00 90.12 186 PRO A O 1
ATOM 1549 N N . SER A 1 187 ? 5.545 -5.065 -14.778 1.00 91.38 187 SER A N 1
ATOM 1550 C CA . SER A 1 187 ? 6.040 -3.900 -15.529 1.00 91.38 187 SER A CA 1
ATOM 1551 C C . SER A 1 187 ? 7.064 -4.280 -16.592 1.00 91.38 187 SER A C 1
ATOM 1553 O O . SER A 1 187 ? 6.918 -3.874 -17.746 1.00 91.38 187 SER A O 1
ATOM 1555 N N . LEU A 1 188 ? 8.052 -5.116 -16.258 1.00 91.50 188 LEU A N 1
ATOM 1556 C CA . LEU A 1 188 ? 9.009 -5.624 -17.243 1.00 91.50 188 LEU A CA 1
ATOM 1557 C C . LEU A 1 188 ? 8.321 -6.460 -18.321 1.00 91.50 188 LEU A C 1
ATOM 1559 O O . LEU A 1 188 ? 8.575 -6.254 -19.507 1.00 91.50 188 LEU A O 1
ATOM 1563 N N . GLN A 1 189 ? 7.430 -7.375 -17.932 1.00 91.81 189 GLN A N 1
ATOM 1564 C CA . GLN A 1 189 ? 6.720 -8.229 -18.887 1.00 91.81 189 GLN A CA 1
ATOM 1565 C C . GLN A 1 189 ? 5.888 -7.409 -19.882 1.00 91.81 189 GLN A C 1
ATOM 1567 O O . GLN A 1 189 ? 5.893 -7.694 -21.080 1.00 91.81 189 GLN A O 1
ATOM 1572 N N . ASN A 1 190 ? 5.182 -6.381 -19.403 1.00 92.50 190 ASN A N 1
ATOM 1573 C CA . ASN A 1 190 ? 4.391 -5.500 -20.257 1.00 92.50 190 ASN A CA 1
ATOM 1574 C C . ASN A 1 190 ? 5.275 -4.664 -21.188 1.00 92.50 190 ASN A C 1
ATOM 1576 O O . ASN A 1 190 ? 4.983 -4.579 -22.380 1.00 92.50 190 ASN A O 1
ATOM 1580 N N . LEU A 1 191 ? 6.390 -4.119 -20.694 1.00 92.00 191 LEU A N 1
ATOM 1581 C CA . LEU A 1 191 ? 7.324 -3.372 -21.539 1.00 92.00 191 LEU A CA 1
ATOM 1582 C C . LEU A 1 191 ? 7.969 -4.250 -22.616 1.00 92.00 191 LEU A C 1
ATOM 1584 O O . LEU A 1 191 ? 8.072 -3.803 -23.754 1.00 92.00 191 LEU A O 1
ATOM 1588 N N . ILE A 1 192 ? 8.325 -5.505 -22.316 1.00 92.31 192 ILE A N 1
ATOM 1589 C CA . ILE A 1 192 ? 8.817 -6.462 -23.324 1.00 92.31 192 ILE A CA 1
ATOM 1590 C C . ILE A 1 192 ? 7.778 -6.644 -24.441 1.00 92.31 192 ILE A C 1
ATOM 1592 O O . ILE A 1 192 ? 8.120 -6.571 -25.620 1.00 92.31 192 ILE A O 1
ATOM 1596 N N . LYS A 1 193 ? 6.495 -6.814 -24.091 1.00 91.12 193 LYS A N 1
ATOM 1597 C CA . LYS A 1 193 ? 5.403 -6.969 -25.072 1.00 91.12 193 LYS A CA 1
ATOM 1598 C C . LYS A 1 193 ? 5.178 -5.719 -25.929 1.00 91.12 193 LYS A C 1
ATOM 1600 O O . LYS A 1 193 ? 4.825 -5.854 -27.100 1.00 91.12 193 LYS A O 1
ATOM 1605 N N . ILE A 1 194 ? 5.355 -4.527 -25.356 1.00 90.00 194 ILE A N 1
ATOM 1606 C CA . ILE A 1 194 ? 5.186 -3.240 -26.051 1.00 90.00 194 ILE A CA 1
ATOM 1607 C C . ILE A 1 194 ? 6.364 -2.976 -26.991 1.00 90.00 194 ILE A C 1
ATOM 1609 O O . ILE A 1 194 ? 6.162 -2.671 -28.164 1.00 90.00 194 ILE A O 1
ATOM 1613 N N . ILE A 1 195 ? 7.588 -3.111 -26.477 1.00 90.25 195 ILE A N 1
ATOM 1614 C CA . ILE A 1 195 ? 8.825 -2.798 -27.199 1.00 90.25 195 ILE A CA 1
ATOM 1615 C C . ILE A 1 195 ? 9.110 -3.841 -28.282 1.00 90.25 195 ILE A C 1
ATOM 1617 O O . ILE A 1 195 ? 9.640 -3.486 -29.332 1.00 90.25 195 ILE A O 1
ATOM 1621 N N . LYS A 1 196 ? 8.727 -5.104 -28.044 1.00 89.19 196 LYS A N 1
ATOM 1622 C CA . LYS A 1 196 ? 8.964 -6.250 -28.937 1.00 89.19 196 LYS A CA 1
ATOM 1623 C C . LYS A 1 196 ? 10.444 -6.378 -29.324 1.00 89.19 196 LYS A C 1
ATOM 1625 O O . LYS A 1 196 ? 10.789 -6.207 -30.492 1.00 89.19 196 LYS A O 1
ATOM 1630 N N . PRO A 1 197 ? 11.320 -6.645 -28.341 1.00 87.88 197 PRO A N 1
ATOM 1631 C CA . PRO A 1 197 ? 12.750 -6.803 -28.583 1.00 87.88 197 PRO A CA 1
ATOM 1632 C C . PRO A 1 197 ? 13.039 -7.946 -29.566 1.00 87.88 197 PRO A C 1
ATOM 1634 O O . PRO A 1 197 ? 12.281 -8.913 -29.658 1.00 87.88 197 PRO A O 1
ATOM 1637 N N . HIS A 1 198 ? 14.144 -7.841 -30.306 1.00 82.88 198 HIS A N 1
ATOM 1638 C CA . HIS A 1 198 ? 14.507 -8.799 -31.358 1.00 82.88 198 HIS A CA 1
ATOM 1639 C C . HIS A 1 198 ? 16.023 -8.949 -31.510 1.00 82.88 198 HIS A C 1
ATOM 1641 O O . HIS A 1 198 ? 16.826 -8.102 -31.119 1.00 82.88 198 HIS A O 1
ATOM 1647 N N . GLY A 1 199 ? 16.441 -10.003 -32.207 1.00 86.38 199 GLY A N 1
ATOM 1648 C CA . GLY A 1 199 ? 17.825 -10.165 -32.647 1.00 86.38 199 GLY A CA 1
ATOM 1649 C C . GLY A 1 199 ? 18.809 -10.337 -31.488 1.00 86.38 199 GLY A C 1
ATOM 1650 O O . GLY A 1 199 ? 18.922 -11.426 -30.942 1.00 86.38 199 GLY A O 1
ATOM 1651 N N . LYS A 1 200 ? 19.582 -9.290 -31.167 1.00 89.00 200 LYS A N 1
ATOM 1652 C CA . LYS A 1 200 ? 20.674 -9.356 -30.172 1.00 89.00 200 LYS A CA 1
ATOM 1653 C C . LYS A 1 200 ? 20.243 -8.966 -28.751 1.00 89.00 200 LYS A C 1
ATOM 1655 O O . LYS A 1 200 ? 21.101 -8.929 -27.865 1.00 89.00 200 LYS A O 1
ATOM 1660 N N . ASP A 1 201 ? 18.971 -8.636 -28.565 1.00 94.19 201 ASP A N 1
ATOM 1661 C CA . ASP A 1 201 ? 18.371 -8.281 -27.280 1.00 94.19 201 ASP A CA 1
ATOM 1662 C C . ASP A 1 201 ? 18.280 -9.514 -26.369 1.00 94.19 201 ASP A C 1
ATOM 1664 O O . ASP A 1 201 ? 18.212 -10.647 -26.850 1.00 94.19 201 ASP A O 1
ATOM 1668 N N . TYR A 1 202 ? 18.331 -9.318 -25.052 1.00 94.38 202 TYR A N 1
ATOM 1669 C CA . TYR A 1 202 ? 18.331 -10.435 -24.103 1.00 94.38 202 TYR A CA 1
ATOM 1670 C C . TYR A 1 202 ? 17.835 -10.029 -22.712 1.00 94.38 202 TYR A C 1
ATOM 1672 O O . TYR A 1 202 ? 17.727 -8.843 -22.391 1.00 94.38 202 TYR A O 1
ATOM 1680 N N . PHE A 1 203 ? 17.537 -11.029 -21.883 1.00 94.38 203 PHE A N 1
ATOM 1681 C CA . PHE A 1 203 ? 17.081 -10.850 -20.507 1.00 94.38 203 PHE A CA 1
ATOM 1682 C C . PHE A 1 203 ? 18.181 -11.256 -19.516 1.00 94.38 203 PHE A C 1
ATOM 1684 O O . PHE A 1 203 ? 18.905 -12.224 -19.740 1.00 94.38 203 PHE A O 1
ATOM 1691 N N . ILE A 1 204 ? 18.315 -10.528 -18.413 1.00 92.94 204 ILE A N 1
ATOM 1692 C CA . ILE A 1 204 ? 19.177 -10.860 -17.280 1.00 92.94 204 ILE A CA 1
ATOM 1693 C C . ILE A 1 204 ? 18.278 -11.110 -16.075 1.00 92.94 204 ILE A C 1
ATOM 1695 O O . ILE A 1 204 ? 17.588 -10.204 -15.607 1.00 92.94 204 ILE A O 1
ATOM 1699 N N . GLN A 1 205 ? 18.309 -12.334 -15.559 1.00 83.31 205 GLN A N 1
ATOM 1700 C CA . GLN A 1 205 ? 17.590 -12.715 -14.348 1.00 83.31 205 GLN A CA 1
ATOM 1701 C C . GLN A 1 205 ? 18.575 -12.854 -13.184 1.00 83.31 205 GLN A C 1
ATOM 1703 O O . GLN A 1 205 ? 19.750 -13.156 -13.391 1.00 83.31 205 GLN A O 1
ATOM 1708 N N . TYR A 1 206 ? 18.106 -12.613 -11.960 1.00 76.25 206 TYR A N 1
ATOM 1709 C CA . TYR A 1 206 ? 18.933 -12.785 -10.760 1.00 76.25 206 TYR A CA 1
ATOM 1710 C C . TYR A 1 206 ? 19.284 -14.245 -10.482 1.00 76.25 206 TYR A C 1
ATOM 1712 O O . TYR A 1 206 ? 20.318 -14.523 -9.882 1.00 76.25 206 TYR A O 1
ATOM 1720 N N . ASP A 1 207 ? 18.410 -15.158 -10.899 1.00 67.69 207 ASP A N 1
ATOM 1721 C CA . ASP A 1 207 ? 18.562 -16.578 -10.639 1.00 67.69 207 ASP A CA 1
ATOM 1722 C C . ASP A 1 207 ? 19.461 -17.238 -11.689 1.00 67.69 207 ASP A C 1
ATOM 1724 O O . ASP A 1 207 ? 19.215 -17.149 -12.896 1.00 67.69 207 ASP A O 1
ATOM 1728 N N . SER A 1 208 ? 20.504 -17.913 -11.211 1.00 64.81 208 SER A N 1
ATOM 1729 C CA . SER A 1 208 ? 21.427 -18.682 -12.037 1.00 64.81 208 SER A CA 1
ATOM 1730 C C . SER A 1 208 ? 20.780 -19.898 -12.700 1.00 64.81 208 SER A C 1
ATOM 1732 O O . SER A 1 208 ? 21.282 -20.343 -13.729 1.00 64.81 208 SER A O 1
ATOM 1734 N N . GLU A 1 209 ? 19.674 -20.418 -12.155 1.00 67.56 209 GLU A N 1
ATOM 1735 C CA . GLU A 1 209 ? 19.014 -21.635 -12.650 1.00 67.56 209 GLU A CA 1
ATOM 1736 C C . GLU A 1 209 ? 18.439 -21.487 -14.068 1.00 67.56 209 GLU A C 1
ATOM 1738 O O . GLU A 1 209 ? 18.313 -22.470 -14.795 1.00 67.56 209 GLU A O 1
ATOM 1743 N N . ASN A 1 210 ? 18.138 -20.257 -14.496 1.00 71.00 210 ASN A N 1
ATOM 1744 C CA . ASN A 1 210 ? 17.524 -19.980 -15.798 1.00 71.00 210 ASN A CA 1
ATOM 1745 C C . ASN A 1 210 ? 18.516 -19.492 -16.864 1.00 71.00 210 ASN A C 1
ATOM 1747 O O . ASN A 1 210 ? 18.113 -19.199 -17.991 1.00 71.00 210 ASN A O 1
ATOM 1751 N N . ILE A 1 211 ? 19.809 -19.388 -16.543 1.00 78.88 211 ILE A N 1
ATOM 1752 C CA . ILE A 1 211 ? 20.823 -18.939 -17.504 1.00 78.88 211 ILE A CA 1
ATOM 1753 C C . ILE A 1 211 ? 20.953 -19.967 -18.636 1.00 78.88 211 ILE A C 1
ATOM 1755 O O . ILE A 1 211 ? 21.177 -21.147 -18.392 1.00 78.88 211 ILE A O 1
ATOM 1759 N N . GLY A 1 212 ? 20.857 -19.501 -19.884 1.00 76.75 212 GLY A N 1
ATOM 1760 C CA . GLY A 1 212 ? 20.888 -20.355 -21.076 1.00 76.75 212 GLY A CA 1
ATOM 1761 C C . GLY A 1 212 ? 19.510 -20.795 -21.579 1.00 76.75 212 GLY A C 1
ATOM 1762 O O . GLY A 1 212 ? 19.429 -21.304 -22.694 1.00 76.75 212 GLY A O 1
ATOM 1763 N N . ASN A 1 213 ? 18.440 -20.540 -20.817 1.00 86.25 213 ASN A N 1
ATOM 1764 C CA . ASN A 1 213 ? 17.058 -20.731 -21.260 1.00 86.25 213 ASN A CA 1
ATOM 1765 C C . ASN A 1 213 ? 16.507 -19.470 -21.948 1.00 86.25 213 ASN A C 1
ATOM 1767 O O . ASN A 1 213 ? 17.186 -18.445 -22.056 1.00 86.25 213 ASN A O 1
ATOM 1771 N N . GLU A 1 214 ? 15.253 -19.536 -22.396 1.00 85.88 214 GLU A N 1
ATOM 1772 C CA . GLU A 1 214 ? 14.502 -18.381 -22.886 1.00 85.88 214 GLU A CA 1
ATOM 1773 C C . GLU A 1 214 ? 13.449 -17.920 -21.870 1.00 85.88 214 GLU A C 1
ATOM 1775 O O . GLU A 1 214 ? 12.768 -18.728 -21.240 1.00 85.88 214 GLU A O 1
ATOM 1780 N N . TYR A 1 215 ? 13.274 -16.604 -21.752 1.00 84.88 215 TYR A N 1
ATOM 1781 C CA . TYR A 1 215 ? 12.231 -15.970 -20.956 1.00 84.88 215 TYR A CA 1
ATOM 1782 C C . TYR A 1 215 ? 11.454 -14.983 -21.827 1.00 84.88 215 TYR A C 1
ATOM 1784 O O . TYR A 1 215 ? 12.016 -14.010 -22.327 1.00 84.88 215 TYR A O 1
ATOM 1792 N N . ILE A 1 216 ? 10.158 -15.244 -22.032 1.00 82.31 216 ILE A N 1
ATOM 1793 C CA . ILE A 1 216 ? 9.271 -14.431 -22.892 1.00 82.31 216 ILE A CA 1
ATOM 1794 C C . ILE A 1 216 ? 9.892 -14.232 -24.294 1.00 82.31 216 ILE A C 1
ATOM 1796 O O . ILE A 1 216 ? 9.882 -13.144 -24.863 1.00 82.31 216 ILE A O 1
ATOM 1800 N N . GLY A 1 217 ? 10.478 -15.302 -24.842 1.00 84.62 217 GLY A N 1
ATOM 1801 C CA . GLY A 1 217 ? 11.109 -15.301 -26.166 1.00 84.62 217 GLY A CA 1
ATOM 1802 C C . GLY A 1 217 ? 12.452 -14.567 -26.250 1.00 84.62 217 GLY A C 1
ATOM 1803 O O . GLY A 1 217 ? 12.914 -14.287 -27.354 1.00 84.62 217 GLY A O 1
ATOM 1804 N N . LEU A 1 218 ? 13.077 -14.232 -25.115 1.00 89.81 218 LEU A N 1
ATOM 1805 C CA . LEU A 1 218 ? 14.425 -13.666 -25.059 1.00 89.81 218 LEU A CA 1
ATOM 1806 C C . LEU A 1 218 ? 15.417 -14.645 -24.432 1.00 89.81 218 LEU A C 1
ATOM 1808 O O . LEU A 1 218 ? 15.092 -15.245 -23.408 1.00 89.81 218 LEU A O 1
ATOM 1812 N N . PRO A 1 219 ? 16.653 -14.745 -24.950 1.00 93.00 219 PRO A N 1
ATOM 1813 C CA . PRO A 1 219 ? 17.686 -15.543 -24.305 1.00 93.00 219 PRO A CA 1
ATOM 1814 C C . PRO A 1 219 ? 18.038 -14.954 -22.933 1.00 93.00 219 PRO A C 1
ATOM 1816 O O . PRO A 1 219 ? 18.211 -13.740 -22.793 1.00 93.00 219 PRO A O 1
ATOM 1819 N N . VAL A 1 220 ? 18.174 -15.813 -21.925 1.00 92.44 220 VAL A N 1
ATOM 1820 C CA . VAL A 1 220 ? 18.520 -15.427 -20.553 1.00 92.44 220 VAL A CA 1
ATOM 1821 C C . VAL A 1 220 ? 20.024 -15.537 -20.340 1.00 92.44 220 VAL A C 1
ATOM 1823 O O . VAL A 1 220 ? 20.643 -16.570 -20.609 1.00 92.44 220 VAL A O 1
ATOM 1826 N N . LYS A 1 221 ? 20.627 -14.465 -19.825 1.00 92.31 221 LYS A N 1
ATOM 1827 C CA . LYS A 1 221 ? 22.062 -14.372 -19.547 1.00 92.31 221 LYS A CA 1
ATOM 1828 C C . LYS A 1 221 ? 22.338 -13.952 -18.110 1.00 92.31 221 LYS A C 1
ATOM 1830 O O . LYS A 1 221 ? 21.542 -13.264 -17.482 1.00 92.31 221 LYS A O 1
ATOM 1835 N N . GLY A 1 222 ? 23.525 -14.298 -17.618 1.00 90.69 222 GLY A N 1
ATOM 1836 C CA . GLY A 1 222 ? 24.019 -13.797 -16.336 1.00 90.69 222 GLY A CA 1
ATOM 1837 C C . GLY A 1 222 ? 24.472 -12.335 -16.411 1.00 90.69 222 GLY A C 1
ATOM 1838 O O . GLY A 1 222 ? 24.909 -11.861 -17.466 1.00 90.69 222 GLY A O 1
ATOM 1839 N N . PHE A 1 223 ? 24.442 -11.645 -15.266 1.00 90.62 223 PHE A N 1
ATOM 1840 C CA . PHE A 1 223 ? 24.793 -10.223 -15.133 1.00 90.62 223 PHE A CA 1
ATOM 1841 C C . PHE A 1 223 ? 26.191 -9.870 -15.668 1.00 90.62 223 PHE A C 1
ATOM 1843 O O . PHE A 1 223 ? 26.389 -8.803 -16.247 1.00 90.62 223 PHE A O 1
ATOM 1850 N N . ALA A 1 224 ? 27.156 -10.794 -15.565 1.00 88.88 224 ALA A N 1
ATOM 1851 C CA . ALA A 1 224 ? 28.510 -10.617 -16.098 1.00 88.88 224 ALA A CA 1
ATOM 1852 C C . ALA A 1 224 ? 28.536 -10.275 -17.600 1.00 88.88 224 ALA A C 1
ATOM 1854 O O . ALA A 1 224 ? 29.429 -9.557 -18.044 1.00 88.88 224 ALA A O 1
ATOM 1855 N N . SER A 1 225 ? 27.522 -10.706 -18.359 1.00 89.12 225 SER A N 1
ATOM 1856 C CA . SER A 1 225 ? 27.385 -10.410 -19.790 1.00 89.12 225 SER A CA 1
ATOM 1857 C C . SER A 1 225 ? 27.360 -8.910 -20.080 1.00 89.12 225 SER A C 1
ATOM 1859 O O . SER A 1 225 ? 27.871 -8.484 -21.110 1.00 89.12 225 SER A O 1
ATOM 1861 N N . LEU A 1 226 ? 26.825 -8.102 -19.156 1.00 90.62 226 LEU A N 1
ATOM 1862 C CA . LEU A 1 226 ? 26.728 -6.653 -19.321 1.00 90.62 226 LEU A CA 1
ATOM 1863 C C . LEU A 1 226 ? 28.104 -5.970 -19.359 1.00 90.62 226 LEU A C 1
ATOM 1865 O O . LEU A 1 226 ? 28.262 -4.940 -20.004 1.00 90.62 226 LEU A O 1
ATOM 1869 N N . LYS A 1 227 ? 29.121 -6.553 -18.707 1.00 86.94 227 LYS A N 1
ATOM 1870 C CA . LYS A 1 227 ? 30.492 -6.008 -18.686 1.00 86.94 227 LYS A CA 1
ATOM 1871 C C . LYS A 1 227 ? 31.196 -6.112 -20.040 1.00 86.94 227 LYS A C 1
ATOM 1873 O O . LYS A 1 227 ? 32.191 -5.429 -20.257 1.00 86.94 227 LYS A O 1
ATOM 1878 N N . HIS A 1 228 ? 30.697 -6.969 -20.928 1.00 88.75 228 HIS A N 1
ATOM 1879 C CA . HIS A 1 228 ? 31.224 -7.148 -22.280 1.00 88.75 228 HIS A CA 1
ATOM 1880 C C . HIS A 1 228 ? 30.519 -6.260 -23.314 1.00 88.75 228 HIS A C 1
ATOM 1882 O O . HIS A 1 228 ? 30.909 -6.257 -24.481 1.00 88.75 228 HIS A O 1
ATOM 1888 N N . GLU A 1 229 ? 29.482 -5.523 -22.912 1.00 91.75 229 GLU A N 1
ATOM 1889 C CA . GLU A 1 229 ? 28.750 -4.624 -23.796 1.00 91.75 229 GLU A CA 1
ATOM 1890 C C . GLU A 1 229 ? 29.429 -3.248 -23.868 1.00 91.75 229 GLU A C 1
ATOM 1892 O O . GLU A 1 229 ? 29.872 -2.680 -22.869 1.00 91.75 229 GLU A O 1
ATOM 1897 N N . GLU A 1 230 ? 29.492 -2.680 -25.072 1.00 89.69 230 GLU A N 1
ATOM 1898 C CA . GLU A 1 230 ? 30.047 -1.344 -25.291 1.00 89.69 230 GLU A CA 1
ATOM 1899 C C . GLU A 1 230 ? 29.043 -0.278 -24.826 1.00 89.69 230 GLU A C 1
ATOM 1901 O O . GLU A 1 230 ? 27.924 -0.188 -25.351 1.00 89.69 230 GLU A O 1
ATOM 1906 N N . LYS A 1 231 ? 29.436 0.549 -23.847 1.00 87.31 231 LYS A N 1
ATOM 1907 C CA . LYS A 1 231 ? 28.593 1.643 -23.340 1.00 87.31 231 LYS A CA 1
ATOM 1908 C C . LYS A 1 231 ? 28.124 2.546 -24.481 1.00 87.31 231 LYS A C 1
ATOM 1910 O O . LYS A 1 231 ? 28.864 2.846 -25.412 1.00 87.31 231 LYS A O 1
ATOM 1915 N N . GLY A 1 232 ? 26.865 2.968 -24.418 1.00 86.62 232 GLY A N 1
ATOM 1916 C CA . GLY A 1 232 ? 26.233 3.765 -25.467 1.00 86.62 232 GLY A CA 1
ATOM 1917 C C . GLY A 1 232 ? 25.655 2.961 -26.639 1.00 86.62 232 GLY A C 1
ATOM 1918 O O . GLY A 1 232 ? 24.844 3.522 -27.375 1.00 86.62 232 GLY A O 1
ATOM 1919 N N . LYS A 1 233 ? 25.970 1.664 -26.795 1.00 90.50 233 LYS A N 1
ATOM 1920 C CA . LYS A 1 233 ? 25.346 0.792 -27.817 1.00 90.50 233 LYS A CA 1
ATOM 1921 C C . LYS A 1 233 ? 24.189 -0.062 -27.304 1.00 90.50 233 LYS A C 1
ATOM 1923 O O . LYS A 1 233 ? 23.497 -0.696 -28.104 1.00 90.50 233 LYS A O 1
ATOM 1928 N N . PHE A 1 234 ? 23.942 -0.034 -26.001 1.00 93.25 234 PHE A N 1
ATOM 1929 C CA . PHE A 1 234 ? 22.798 -0.677 -25.371 1.00 93.25 234 PHE A CA 1
ATOM 1930 C C . PHE A 1 234 ? 22.047 0.289 -24.452 1.00 93.25 234 PHE A C 1
ATOM 1932 O O . PHE A 1 234 ? 22.532 1.384 -24.152 1.00 93.25 234 PHE A O 1
ATOM 1939 N N . ILE A 1 235 ? 20.855 -0.132 -24.046 1.00 95.06 235 ILE A N 1
ATOM 1940 C CA . ILE A 1 235 ? 20.120 0.392 -22.896 1.00 95.06 235 ILE A CA 1
ATOM 1941 C C . ILE A 1 235 ? 19.625 -0.775 -22.045 1.00 95.06 235 ILE A C 1
ATOM 1943 O O . ILE A 1 235 ? 19.357 -1.860 -22.570 1.00 95.06 235 ILE A O 1
ATOM 1947 N N . VAL A 1 236 ? 19.487 -0.544 -20.744 1.00 96.06 236 VAL A N 1
ATOM 1948 C CA . VAL A 1 236 ? 18.927 -1.515 -19.803 1.00 96.06 236 VAL A CA 1
ATOM 1949 C C . VAL A 1 236 ? 17.553 -1.050 -19.336 1.00 96.06 236 VAL A C 1
ATOM 1951 O O . VAL A 1 236 ? 17.405 0.074 -18.875 1.00 96.06 236 VAL A O 1
ATOM 1954 N N . ILE A 1 237 ? 16.542 -1.906 -19.419 1.00 96.25 237 ILE A N 1
ATOM 1955 C CA . ILE A 1 237 ? 15.239 -1.687 -18.788 1.00 96.25 237 ILE A CA 1
ATOM 1956 C C . ILE A 1 237 ? 15.179 -2.583 -17.556 1.00 96.25 237 ILE A C 1
ATOM 1958 O O . ILE A 1 237 ? 15.299 -3.801 -17.672 1.00 96.25 237 ILE 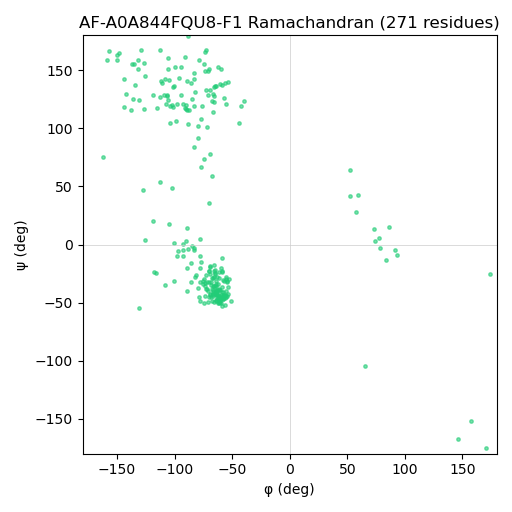A O 1
ATOM 1962 N N . THR A 1 238 ? 15.037 -1.985 -16.376 1.00 95.50 238 THR A N 1
ATOM 1963 C CA . THR A 1 238 ? 15.269 -2.670 -15.097 1.00 95.50 238 THR A CA 1
ATOM 1964 C C . THR A 1 238 ? 14.153 -2.466 -14.081 1.00 95.50 238 THR A C 1
ATOM 1966 O O . THR A 1 238 ? 13.430 -1.479 -14.150 1.00 95.50 238 THR A O 1
ATOM 1969 N N . VAL A 1 239 ? 14.033 -3.352 -13.094 1.00 92.44 239 VAL A N 1
ATOM 1970 C CA . VAL A 1 239 ? 13.281 -3.064 -11.854 1.00 92.44 239 VAL A CA 1
ATOM 1971 C C . VAL A 1 239 ? 14.109 -2.208 -10.892 1.00 92.44 239 VAL A C 1
ATOM 1973 O O . VAL A 1 239 ? 15.341 -2.172 -10.997 1.00 92.44 239 VAL A O 1
ATOM 1976 N N . ALA A 1 240 ? 13.448 -1.516 -9.961 1.00 89.06 240 ALA A N 1
ATOM 1977 C CA . ALA A 1 240 ? 14.106 -0.591 -9.036 1.00 89.06 240 ALA A CA 1
ATOM 1978 C C . ALA A 1 240 ? 15.098 -1.289 -8.094 1.00 89.06 240 ALA A C 1
ATOM 1980 O O . ALA A 1 240 ? 16.166 -0.764 -7.791 1.00 89.06 240 ALA A O 1
ATOM 1981 N N . GLU A 1 241 ? 14.787 -2.518 -7.697 1.00 88.19 241 GLU A N 1
ATOM 1982 C CA . GLU A 1 241 ? 15.597 -3.350 -6.812 1.00 88.19 241 GLU A CA 1
ATOM 1983 C C . GLU A 1 241 ? 16.943 -3.745 -7.450 1.00 88.19 241 GLU A C 1
ATOM 1985 O O . GLU A 1 241 ? 17.877 -4.122 -6.747 1.00 88.19 241 GLU A O 1
ATOM 1990 N N . ALA A 1 242 ? 17.079 -3.626 -8.778 1.00 88.06 242 ALA A N 1
ATOM 1991 C CA . ALA A 1 242 ? 18.309 -3.928 -9.515 1.00 88.06 242 ALA A CA 1
ATOM 1992 C C . ALA A 1 242 ? 19.233 -2.723 -9.727 1.00 88.06 242 ALA A C 1
ATOM 1994 O O . ALA A 1 242 ? 20.361 -2.914 -10.190 1.00 88.06 242 ALA A O 1
ATOM 1995 N N . ILE A 1 243 ? 18.778 -1.504 -9.419 1.00 91.81 243 ILE A N 1
ATOM 1996 C CA . ILE A 1 243 ? 19.502 -0.265 -9.737 1.00 91.81 243 ILE A CA 1
ATOM 1997 C C . ILE A 1 243 ? 20.919 -0.287 -9.158 1.00 91.81 243 ILE A C 1
ATOM 1999 O O . ILE A 1 243 ? 21.880 -0.016 -9.878 1.00 91.81 243 ILE A O 1
ATOM 2003 N N . GLY A 1 244 ? 21.062 -0.706 -7.897 1.00 90.62 244 GLY A N 1
ATOM 2004 C CA . GLY A 1 244 ? 22.352 -0.705 -7.206 1.00 90.62 244 GLY A CA 1
ATOM 2005 C C . GLY A 1 244 ? 23.434 -1.536 -7.906 1.00 90.62 244 GLY A C 1
ATOM 2006 O O . GLY A 1 244 ? 24.608 -1.182 -7.848 1.00 90.62 244 GLY A O 1
ATOM 2007 N N . GLU A 1 245 ? 23.073 -2.607 -8.619 1.00 91.31 245 GLU A N 1
ATOM 2008 C CA . GLU A 1 245 ? 24.048 -3.398 -9.384 1.00 91.31 245 GLU A CA 1
ATOM 2009 C C . GLU A 1 245 ? 24.489 -2.695 -10.675 1.00 91.31 245 GLU A C 1
ATOM 2011 O O . GLU A 1 245 ? 25.651 -2.799 -11.070 1.00 91.31 245 GLU A O 1
ATOM 2016 N N . LEU A 1 246 ? 23.590 -1.947 -11.320 1.00 93.56 246 LEU A N 1
ATOM 2017 C CA . LEU A 1 246 ? 23.900 -1.175 -12.528 1.00 93.56 246 LEU A CA 1
ATOM 2018 C C . LEU A 1 246 ? 24.778 0.041 -12.208 1.00 93.56 246 LEU A C 1
ATOM 2020 O O . LEU A 1 246 ? 25.712 0.354 -12.948 1.00 93.56 246 LEU A O 1
ATOM 2024 N N . GLU A 1 247 ? 24.532 0.694 -11.075 1.00 93.19 247 GLU A N 1
ATOM 2025 C CA . GLU A 1 247 ? 25.334 1.833 -10.624 1.00 93.19 247 GLU A CA 1
ATOM 2026 C C . GLU A 1 247 ? 26.767 1.417 -10.261 1.00 93.19 247 GLU A C 1
ATOM 2028 O O . GLU A 1 247 ? 27.713 2.123 -10.605 1.00 93.19 247 GLU A O 1
ATOM 2033 N N . LYS A 1 248 ? 26.969 0.217 -9.690 1.00 92.31 248 LYS A N 1
ATOM 2034 C CA . LYS A 1 248 ? 28.310 -0.344 -9.403 1.00 92.31 248 LYS A CA 1
ATOM 2035 C C . LYS A 1 248 ? 29.201 -0.498 -10.639 1.00 92.31 248 LYS A C 1
ATOM 2037 O O . LYS A 1 248 ? 30.423 -0.548 -10.512 1.00 92.31 248 LYS A O 1
ATOM 2042 N N . ILE A 1 249 ? 28.615 -0.598 -11.830 1.00 92.12 249 ILE A N 1
ATOM 2043 C CA . ILE A 1 249 ? 29.338 -0.667 -13.112 1.00 92.12 249 ILE A CA 1
ATOM 2044 C C . ILE A 1 249 ? 29.270 0.661 -13.893 1.00 92.12 249 ILE A C 1
ATOM 2046 O O . ILE A 1 249 ? 29.594 0.725 -15.088 1.00 92.12 249 ILE A O 1
ATOM 2050 N N . ASN A 1 250 ? 28.928 1.749 -13.195 1.00 93.44 250 ASN A N 1
ATOM 2051 C CA . ASN A 1 250 ? 28.873 3.124 -13.685 1.00 93.44 250 ASN A CA 1
ATOM 2052 C C . ASN A 1 250 ? 27.895 3.308 -14.857 1.00 93.44 250 ASN A C 1
ATOM 2054 O O . ASN A 1 250 ? 28.264 3.915 -15.866 1.00 93.44 250 ASN A O 1
ATOM 2058 N N . LEU A 1 251 ? 26.706 2.707 -14.789 1.00 94.69 251 LEU A N 1
ATOM 2059 C CA . LEU A 1 251 ? 25.610 3.049 -15.699 1.00 94.69 251 LEU A CA 1
ATOM 2060 C C . LEU A 1 251 ? 24.775 4.179 -15.099 1.00 94.69 251 LEU A C 1
ATOM 2062 O O . LEU A 1 251 ? 24.529 4.196 -13.897 1.00 94.69 251 LEU A O 1
ATOM 2066 N N . GLU A 1 252 ? 24.345 5.111 -15.944 1.00 93.94 252 GLU A N 1
ATOM 2067 C CA . GLU A 1 252 ? 23.599 6.304 -15.538 1.00 93.94 252 GLU A CA 1
ATOM 2068 C C . GLU A 1 252 ? 22.090 6.157 -15.816 1.00 93.94 252 GLU A C 1
ATOM 2070 O O . GLU A 1 252 ? 21.675 5.740 -16.909 1.00 93.94 252 GLU A O 1
ATOM 2075 N N . ALA A 1 253 ? 21.259 6.556 -14.846 1.00 93.44 253 ALA A N 1
ATOM 2076 C CA . ALA A 1 253 ? 19.803 6.609 -14.994 1.00 93.44 253 ALA A CA 1
ATOM 2077 C C . ALA A 1 253 ? 19.393 7.570 -16.120 1.00 93.44 253 ALA A C 1
ATOM 2079 O O . ALA A 1 253 ? 19.943 8.663 -16.256 1.00 93.44 253 ALA A O 1
ATOM 2080 N N . GLY A 1 254 ? 18.413 7.179 -16.933 1.00 89.94 254 GLY A N 1
ATOM 2081 C CA . GLY A 1 254 ? 17.889 7.998 -18.029 1.00 89.94 254 GLY A CA 1
ATOM 2082 C C . GLY A 1 254 ? 18.802 8.096 -19.256 1.00 89.94 254 GLY A C 1
ATOM 2083 O O . GLY A 1 254 ? 18.472 8.803 -20.209 1.00 89.94 254 GLY A O 1
ATOM 2084 N N . LYS A 1 255 ? 19.944 7.399 -19.259 1.00 91.75 255 LYS A N 1
ATOM 2085 C CA . LYS A 1 255 ? 20.907 7.371 -20.372 1.00 91.75 255 LYS A CA 1
ATOM 2086 C C . LYS A 1 255 ? 21.298 5.945 -20.737 1.00 91.75 255 LYS A C 1
ATOM 2088 O O . LYS A 1 255 ? 21.161 5.540 -21.893 1.00 91.75 255 LYS A O 1
ATOM 2093 N N . ASP A 1 256 ? 21.775 5.195 -19.749 1.00 94.19 256 ASP A N 1
ATOM 2094 C CA . ASP A 1 256 ? 22.189 3.804 -19.914 1.00 94.19 256 ASP A CA 1
ATOM 2095 C C . ASP A 1 256 ? 21.119 2.835 -19.415 1.00 94.19 256 ASP A C 1
ATOM 2097 O O . ASP A 1 256 ? 20.973 1.749 -19.977 1.00 94.19 256 ASP A O 1
ATOM 2101 N N . TYR A 1 257 ? 20.349 3.222 -18.392 1.00 95.56 257 TYR A N 1
ATOM 2102 C CA . TYR A 1 257 ? 19.247 2.411 -17.887 1.00 95.56 257 TYR A CA 1
ATOM 2103 C C . TYR A 1 257 ? 17.975 3.206 -17.584 1.00 95.56 257 TYR A C 1
ATOM 2105 O O . TYR A 1 257 ? 18.015 4.402 -17.300 1.00 95.56 257 TYR A O 1
ATOM 2113 N N . PHE A 1 258 ? 16.840 2.507 -17.623 1.00 95.69 258 PHE A N 1
ATOM 2114 C CA . PHE A 1 258 ? 15.503 3.029 -17.363 1.00 95.69 258 PHE A CA 1
ATOM 2115 C C . PHE A 1 258 ? 14.728 2.080 -16.449 1.00 95.69 258 PHE A C 1
ATOM 2117 O O . PHE A 1 258 ? 14.760 0.862 -16.631 1.00 95.69 258 PHE A O 1
ATOM 2124 N N . VAL A 1 259 ? 14.009 2.631 -15.472 1.00 94.62 259 VAL A N 1
ATOM 2125 C CA . VAL A 1 259 ? 13.267 1.837 -14.484 1.00 94.62 259 VAL A CA 1
ATOM 2126 C C . VAL A 1 259 ? 11.872 1.509 -15.011 1.00 94.62 259 VAL A C 1
ATOM 2128 O O . VAL A 1 259 ? 11.038 2.395 -15.182 1.00 94.62 259 VAL A O 1
ATOM 2131 N N . ALA A 1 260 ? 11.595 0.226 -15.229 1.00 93.19 260 ALA A N 1
ATOM 2132 C CA . ALA A 1 260 ? 10.348 -0.298 -15.772 1.00 93.19 260 ALA A CA 1
ATOM 2133 C C . ALA A 1 260 ? 9.114 0.187 -15.001 1.00 93.19 260 ALA A C 1
ATOM 2135 O O . ALA A 1 260 ? 8.122 0.588 -15.607 1.00 93.19 260 ALA A O 1
ATOM 2136 N N . ASN A 1 261 ? 9.185 0.202 -13.666 1.00 89.25 261 ASN A N 1
ATOM 2137 C CA . ASN A 1 261 ? 8.078 0.642 -12.818 1.00 89.25 261 ASN A CA 1
ATOM 2138 C C . ASN A 1 261 ? 7.736 2.132 -12.998 1.00 89.25 261 ASN A C 1
ATOM 2140 O O . ASN A 1 261 ? 6.589 2.510 -12.785 1.00 89.25 261 ASN A O 1
ATOM 2144 N N . CYS A 1 262 ? 8.688 2.965 -13.426 1.00 88.38 262 CYS A N 1
ATOM 2145 C CA . CYS A 1 262 ? 8.440 4.379 -13.712 1.00 88.38 262 CYS A CA 1
ATOM 2146 C C . CYS A 1 262 ? 7.816 4.589 -15.100 1.00 88.38 262 CYS A C 1
ATOM 2148 O O . CYS A 1 262 ? 7.106 5.568 -15.305 1.00 88.38 262 CYS A O 1
ATOM 2150 N N . LEU A 1 263 ? 8.059 3.671 -16.041 1.00 89.62 263 LEU A N 1
ATOM 2151 C CA . LEU A 1 263 ? 7.594 3.755 -17.432 1.00 89.62 263 LEU A CA 1
ATOM 2152 C C . LEU A 1 263 ? 6.209 3.131 -17.660 1.00 89.62 263 LEU A C 1
ATOM 2154 O O . LEU A 1 263 ? 5.574 3.404 -18.675 1.00 89.62 263 LEU A O 1
ATOM 2158 N N . ALA A 1 264 ? 5.769 2.257 -16.756 1.00 86.06 264 ALA A N 1
ATOM 2159 C CA . ALA A 1 264 ? 4.496 1.553 -16.838 1.00 86.06 264 ALA A CA 1
ATOM 2160 C C . ALA A 1 264 ? 3.387 2.285 -16.058 1.00 86.06 264 ALA A C 1
ATOM 2162 O O . ALA A 1 264 ? 3.646 2.967 -15.065 1.00 86.06 264 ALA A O 1
ATOM 2163 N N . THR A 1 265 ? 2.138 2.103 -16.488 1.00 82.50 265 THR A N 1
ATOM 2164 C CA . THR A 1 265 ? 0.946 2.493 -15.708 1.00 82.50 265 THR A CA 1
ATOM 2165 C C . THR A 1 265 ? 0.720 1.539 -14.527 1.00 82.50 265 THR A C 1
ATOM 2167 O O . THR A 1 265 ? 1.282 0.440 -14.509 1.00 82.50 265 THR A O 1
ATOM 2170 N N . LYS A 1 266 ? -0.134 1.911 -13.558 1.00 78.44 266 LYS A N 1
ATOM 2171 C CA . LYS A 1 266 ? -0.514 1.041 -12.423 1.00 78.44 266 LYS A CA 1
ATOM 2172 C C . LYS A 1 266 ? -0.975 -0.344 -12.893 1.00 78.44 266 LYS A C 1
ATOM 2174 O O . LYS A 1 266 ? -0.456 -1.349 -12.416 1.00 78.44 266 LYS A O 1
ATOM 2179 N N . ASP A 1 267 ? -1.871 -0.395 -13.877 1.00 80.56 267 ASP A N 1
ATOM 2180 C CA . ASP A 1 267 ? -2.424 -1.649 -14.415 1.00 80.56 267 ASP A CA 1
ATOM 2181 C C . ASP A 1 267 ? -1.367 -2.517 -15.107 1.00 80.56 267 ASP A C 1
ATOM 2183 O O . ASP A 1 267 ? -1.501 -3.735 -15.221 1.00 80.56 267 ASP A O 1
ATOM 2187 N N . GLN A 1 268 ? -0.272 -1.897 -15.542 1.00 85.31 268 GLN A N 1
ATOM 2188 C CA . GLN A 1 268 ? 0.869 -2.583 -16.130 1.00 85.31 268 GLN A CA 1
ATOM 2189 C C . GLN A 1 268 ? 1.924 -2.991 -15.090 1.00 85.31 268 GLN A C 1
ATOM 2191 O O . GLN A 1 268 ? 2.952 -3.539 -15.479 1.00 85.31 268 GLN A O 1
ATOM 2196 N N . GLY A 1 269 ? 1.698 -2.764 -13.791 1.00 83.75 269 GLY A N 1
ATOM 2197 C CA . GLY A 1 269 ? 2.661 -3.029 -12.712 1.00 83.75 269 GLY A CA 1
ATOM 2198 C C . GLY A 1 269 ? 3.646 -1.887 -12.451 1.00 83.75 269 GLY A C 1
ATOM 2199 O O . GLY A 1 269 ? 4.695 -2.092 -11.831 1.00 83.75 269 GLY A O 1
ATOM 2200 N N . GLY A 1 270 ? 3.350 -0.700 -12.973 1.00 83.75 270 GLY A N 1
ATOM 2201 C CA . GLY A 1 270 ? 4.069 0.526 -12.668 1.00 83.75 270 GLY A CA 1
ATOM 2202 C C . GLY A 1 270 ? 3.764 1.052 -11.273 1.00 83.75 270 GLY A C 1
ATOM 2203 O O . GLY A 1 270 ? 2.821 0.617 -10.609 1.00 83.75 270 GLY A O 1
ATOM 2204 N N . TYR A 1 271 ? 4.571 2.006 -10.825 1.00 76.38 271 TYR A N 1
ATOM 2205 C CA . TYR A 1 271 ? 4.266 2.728 -9.602 1.00 76.38 271 TYR A CA 1
ATOM 2206 C C . TYR A 1 271 ? 2.991 3.542 -9.785 1.00 76.38 271 TYR A C 1
ATOM 2208 O O . TYR A 1 271 ? 2.785 4.204 -10.807 1.00 76.38 271 TYR A O 1
ATOM 2216 N N . VAL A 1 272 ? 2.139 3.480 -8.765 1.00 61.62 272 VAL A N 1
ATOM 2217 C CA . VAL A 1 272 ? 1.111 4.491 -8.566 1.00 61.62 272 VAL A CA 1
ATOM 2218 C C . VAL A 1 272 ? 1.892 5.724 -8.111 1.00 61.62 272 VAL A C 1
ATOM 2220 O O . VAL A 1 272 ? 2.431 5.719 -7.002 1.00 61.62 272 VAL A O 1
ATOM 2223 N N . LEU A 1 273 ? 2.107 6.659 -9.038 1.00 54.03 273 LEU A N 1
ATOM 2224 C CA . LEU A 1 273 ? 2.875 7.883 -8.812 1.00 54.03 273 LEU A CA 1
ATOM 2225 C C . LEU A 1 273 ? 1.975 8.967 -8.221 1.00 54.03 273 LEU A C 1
ATOM 2227 O O . LEU A 1 273 ? 0.820 9.062 -8.694 1.00 54.03 273 LEU A O 1
#

Organism: NCBI:txid420645

Solvent-accessible surface area (backbone atoms only — not comparable to full-atom values): 15971 Å² total; per-residue (Å²): 112,94,89,29,40,32,32,28,20,68,25,63,58,47,58,74,70,53,85,45,66,47,51,77,71,62,77,39,55,54,96,71,36,48,37,67,91,42,69,50,71,38,64,68,54,45,59,70,76,43,59,67,66,58,56,47,52,52,46,37,67,75,73,43,71,88,49,81,88,52,88,57,58,65,46,50,49,50,44,62,71,45,60,95,24,62,39,77,45,65,57,48,62,53,30,51,43,76,58,42,73,75,74,50,94,66,91,69,91,64,38,76,36,73,75,90,60,81,65,85,54,72,94,73,66,44,72,66,57,50,52,54,52,54,55,54,70,72,47,88,60,86,90,80,60,82,45,68,57,55,49,48,39,51,54,46,51,52,46,33,51,52,45,49,53,44,47,51,49,48,63,69,76,44,90,47,39,52,33,38,37,34,74,92,40,57,15,50,54,47,48,47,67,72,69,56,79,62,92,85,30,35,31,28,47,85,58,74,89,51,51,77,39,69,56,98,90,23,51,24,38,55,69,72,60,62,78,76,53,62,86,84,51,41,36,35,41,24,41,75,92,45,45,69,66,44,46,76,72,72,48,44,80,65,72,36,31,42,49,26,33,62,75,28,51,54,95,38,49,13,55,84,108

Radius of gyration: 24.8 Å; Cα contacts (8 Å, |Δi|>4): 335; chains: 1; bounding box: 56×50×68 Å

Nearest PDB structures (foldseek):
  3doo-assembly1_A  TM=5.031E-01  e=4.345E+00  Staphylococcus epidermidis RP62A
  3vc2-assembly3_C  TM=3.460E-01  e=2.140E+00  Streptomyces coelicolor A3(2)
  7wmc-assembly1_A  TM=3.172E-01  e=9.887E-01  Homo sapiens
  3vc2-assembly2_B  TM=3.509E-01  e=2.953E+00  Streptomyces coelicolor A3(2)
  3vc2-assembly12_L  TM=3.379E-01  e=2.769E+00  Streptomyces coelicolor A3(2)

InterPro domains:
  IPR002495 Glycosyl transferase, family 8 [PF01501] (3-115)
  IPR029044 Nucleotide-diphospho-sugar transferases [G3DSA:3.90.550.10] (1-139)
  IPR029044 Nucleotide-diphospho-sugar transferases [SSF53448] (1-134)

Foldseek 3Di:
DPQAFKEFAQDVVLLPDDDAQCPVVVLAPSRQQGDPPDMDGPPVVVVVVHDPVVQLVVCCVPPNVVPVVGDPSPSVSVSNVRPVRYDHDDCLAEAEVVVCLVPPQDDDRGDYDPPPVLDQQPVSHHVVNVVVVVVVVVDPDPPPDPPPSNVVVVVLVVVLVLLVVLVVCLVPVAPAAEEEEEPPFLLSLVVCVVSVGDDPHAYEYPDPVCQQHDDPNHHYHHPVVVVVDDPPRHAYEYAPVCVVVCVVVPADESRRYDHSLSNDDVVSRHDPD